Protein AF-A0A087VUN8-F1 (afdb_monomer_lite)

Secondary structure (DSSP, 8-state):
--------HHHHHHHHHIIIIIS-EEEBSSSTEE--TTTEEE-HHHHHHHHHHHTT---TT--SHHHHHHHHHTTTEEEEE--S-PPTT-EEEETTTEEEEEEETTEEEEE---TTSSSB--SS-SSS-SEEEEE-------EEEEE-S--GGGGTTT--S-------SS-----SHHHHHHHHHHHHHHS-TT--SEEEE--TTT--EEEEGGGTTSHHHHHHHTT-

Sequence (228 aa):
MEVILVASVSKFIERMRYWCVQANMGYSQSDRWHFDPAAGNCDCSSLVIHCLREAGFDTGSANTTRDLSANLTARGWARVSNDGNPYPGDILLNDANHVAVYIGGGLIAQASVSETGGIAGAPGDQTGGETNVNNYYNFPWNCYLRWTGDNDLQGEIDMPVKTDPINWDGMNTTVEYALQDIKHKLDALGNAQNISDKIWFGPGNGVLEETPLYALRDIRNSVNSKLK

InterPro domains:
  IPR038765 Papain-like cysteine peptidase superfamily [SSF54001] (40-148)
  IPR057370 Endolysin-like domain [PF25309] (14-105)
  IPR057370 Endolysin-like domain [PF25309] (108-148)

pLDDT: mean 73.65, std 23.99, range [26.98, 98.81]

Organism: NCBI:txid1341694

Structure (mmCIF, N/CA/C/O backbone):
data_AF-A0A087VUN8-F1
#
_entry.id   AF-A0A087VUN8-F1
#
loop_
_atom_site.group_PDB
_atom_site.id
_atom_site.type_symbol
_atom_site.label_atom_id
_atom_site.label_alt_id
_atom_site.label_comp_id
_atom_site.label_asym_id
_atom_site.label_entity_id
_atom_site.label_seq_id
_atom_site.pdbx_PDB_ins_code
_atom_site.Cartn_x
_atom_site.Cartn_y
_atom_site.Cartn_z
_atom_site.occupancy
_atom_site.B_iso_or_equiv
_atom_site.auth_seq_id
_atom_site.auth_comp_id
_atom_site.auth_asym_id
_atom_site.auth_atom_id
_atom_site.pdbx_PDB_model_num
ATOM 1 N N . MET A 1 1 ? 7.336 -23.695 17.978 1.00 35.59 1 MET A N 1
ATOM 2 C CA . MET A 1 1 ? 6.306 -22.752 18.450 1.00 35.59 1 MET A CA 1
ATOM 3 C C . MET A 1 1 ? 5.996 -21.871 17.261 1.00 35.59 1 MET A C 1
ATOM 5 O O . MET A 1 1 ? 6.859 -21.108 16.853 1.00 35.59 1 MET A O 1
ATOM 9 N N . GLU A 1 2 ? 4.874 -22.123 16.601 1.00 31.69 2 GLU A N 1
ATOM 10 C CA . GLU A 1 2 ? 4.446 -21.349 15.437 1.00 31.69 2 GLU A CA 1
ATOM 11 C C . GLU A 1 2 ? 3.995 -19.983 15.961 1.00 31.69 2 GLU A C 1
ATOM 13 O O . GLU A 1 2 ? 3.109 -19.909 16.814 1.00 31.69 2 GLU A O 1
ATOM 18 N N . VAL A 1 3 ? 4.690 -18.914 15.570 1.00 40.62 3 VAL A N 1
ATOM 19 C CA . VAL A 1 3 ? 4.254 -17.555 15.894 1.00 40.62 3 VAL A CA 1
ATOM 20 C C . VAL A 1 3 ? 3.002 -17.324 15.061 1.00 40.62 3 VAL A C 1
ATOM 22 O O . VAL A 1 3 ? 3.095 -17.088 13.860 1.00 40.62 3 VAL A O 1
ATOM 25 N N . ILE A 1 4 ? 1.828 -17.459 15.676 1.00 46.66 4 ILE A N 1
ATOM 26 C CA . ILE A 1 4 ? 0.578 -17.031 15.054 1.00 46.66 4 ILE A CA 1
ATOM 27 C C . ILE A 1 4 ? 0.685 -15.509 14.944 1.00 46.66 4 ILE A C 1
ATOM 29 O O . ILE A 1 4 ? 0.571 -14.806 15.948 1.00 46.66 4 ILE A O 1
ATOM 33 N N . LEU A 1 5 ? 0.991 -15.007 13.746 1.00 53.44 5 LEU A N 1
ATOM 34 C CA . LEU A 1 5 ? 0.934 -13.578 13.462 1.00 53.44 5 LEU A CA 1
ATOM 35 C C . LEU A 1 5 ? -0.520 -13.140 13.640 1.00 53.44 5 LEU A C 1
ATOM 37 O O . LEU A 1 5 ? -1.399 -13.553 12.887 1.00 53.44 5 LEU A O 1
ATOM 41 N N . VAL A 1 6 ? -0.775 -12.347 14.676 1.00 72.12 6 VAL A N 1
ATOM 42 C CA . VAL A 1 6 ? -2.072 -11.702 14.876 1.00 72.12 6 VAL A CA 1
ATOM 43 C C . VAL A 1 6 ? -2.147 -10.525 13.911 1.00 72.12 6 VAL A C 1
ATOM 45 O O . VAL A 1 6 ? -1.212 -9.727 13.844 1.00 72.12 6 VAL A O 1
ATOM 48 N N . ALA A 1 7 ? -3.241 -10.439 13.153 1.00 84.56 7 ALA A N 1
ATOM 49 C CA . ALA A 1 7 ? -3.480 -9.329 12.242 1.00 84.56 7 ALA A CA 1
ATOM 50 C C . ALA A 1 7 ? -3.482 -7.991 13.005 1.00 84.56 7 ALA A C 1
ATOM 52 O O . ALA A 1 7 ? -4.157 -7.875 14.027 1.00 84.56 7 ALA A O 1
ATOM 53 N N . SER A 1 8 ? -2.732 -6.999 12.521 1.00 83.75 8 SER A N 1
ATOM 54 C CA . SER A 1 8 ? -2.498 -5.732 13.230 1.00 83.75 8 SER A CA 1
ATOM 55 C C . SER A 1 8 ? -2.512 -4.546 12.268 1.00 83.75 8 SER A C 1
ATOM 57 O O . SER A 1 8 ? -1.744 -4.496 11.300 1.00 83.75 8 SER A O 1
ATOM 59 N N . VAL A 1 9 ? -3.373 -3.562 12.533 1.00 82.94 9 VAL A N 1
ATOM 60 C CA . VAL A 1 9 ? -3.459 -2.349 11.711 1.00 82.94 9 VAL A CA 1
ATOM 61 C C . VAL A 1 9 ? -2.239 -1.461 11.962 1.00 82.94 9 VAL A C 1
ATOM 63 O O . VAL A 1 9 ? -1.677 -0.924 11.002 1.00 82.94 9 VAL A O 1
ATOM 66 N N . SER A 1 10 ? -1.761 -1.369 13.208 1.00 79.31 10 SER A N 1
ATOM 67 C CA . SER A 1 10 ? -0.512 -0.664 13.531 1.00 79.31 10 SER A CA 1
ATOM 68 C C . SER A 1 10 ? 0.678 -1.249 12.761 1.00 79.31 10 SER A C 1
ATOM 70 O O . SER A 1 10 ? 1.442 -0.505 12.136 1.00 79.31 10 SER A O 1
ATOM 72 N N . LYS A 1 11 ? 0.796 -2.585 12.707 1.00 79.50 11 LYS A N 1
ATOM 73 C CA . LYS A 1 11 ? 1.828 -3.274 11.920 1.00 79.50 11 LYS A CA 1
ATOM 74 C C . LYS A 1 11 ? 1.677 -2.979 10.434 1.00 79.50 11 LYS A C 1
ATOM 76 O O . LYS A 1 11 ? 2.667 -2.685 9.77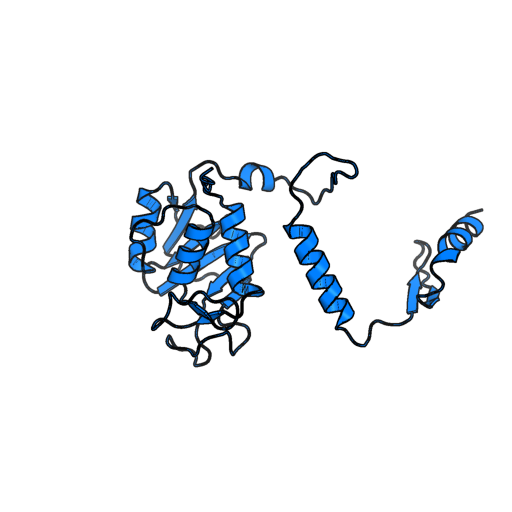4 1.00 79.50 11 LYS A O 1
ATOM 81 N N . PHE A 1 12 ? 0.459 -2.999 9.898 1.00 90.81 12 PHE A N 1
ATOM 82 C CA . PHE A 1 12 ? 0.215 -2.668 8.493 1.00 90.81 12 PHE A CA 1
ATOM 83 C C . PHE A 1 12 ? 0.704 -1.257 8.136 1.00 90.81 12 PHE A C 1
ATOM 85 O O . PHE A 1 12 ? 1.434 -1.091 7.156 1.00 90.81 12 PHE A O 1
ATOM 92 N N . ILE A 1 13 ? 0.389 -0.255 8.962 1.00 84.94 13 ILE A N 1
ATOM 93 C CA . ILE A 1 13 ? 0.863 1.125 8.778 1.00 84.94 13 ILE A CA 1
ATOM 94 C C . ILE A 1 13 ? 2.393 1.203 8.850 1.00 84.94 13 ILE A C 1
ATOM 96 O O . ILE A 1 13 ? 3.021 1.878 8.032 1.00 84.94 13 ILE A O 1
ATOM 100 N N . GLU A 1 14 ? 3.009 0.518 9.811 1.00 83.62 14 GLU A N 1
ATOM 101 C CA . GLU A 1 14 ? 4.466 0.453 9.937 1.00 83.62 14 GLU A CA 1
ATOM 102 C C . GLU A 1 14 ? 5.117 -0.159 8.690 1.00 83.62 14 GLU A C 1
ATOM 104 O O . GLU A 1 14 ? 6.086 0.401 8.176 1.00 83.62 14 GLU A O 1
ATOM 109 N N . ARG A 1 15 ? 4.576 -1.266 8.162 1.00 89.88 15 ARG A N 1
ATOM 110 C CA . ARG A 1 15 ? 5.099 -1.895 6.940 1.00 89.88 15 ARG A CA 1
ATOM 111 C C . ARG A 1 15 ? 4.963 -0.977 5.735 1.00 89.88 15 ARG A C 1
ATOM 113 O O . ARG A 1 15 ? 5.937 -0.805 5.005 1.00 89.88 15 ARG A O 1
ATOM 120 N N . MET A 1 16 ? 3.826 -0.295 5.591 1.00 94.06 16 MET A N 1
ATOM 121 C CA . MET A 1 16 ? 3.651 0.727 4.556 1.00 94.06 16 MET A CA 1
ATOM 122 C C . MET A 1 16 ? 4.722 1.824 4.652 1.00 94.06 16 MET A C 1
ATOM 124 O O . MET A 1 16 ? 5.307 2.200 3.639 1.00 94.06 16 MET A O 1
ATOM 128 N N . ARG A 1 17 ? 5.029 2.315 5.862 1.00 85.31 17 ARG A N 1
ATOM 129 C CA . ARG A 1 17 ? 6.089 3.319 6.075 1.00 85.31 17 ARG A CA 1
ATOM 130 C C . ARG A 1 17 ? 7.478 2.776 5.750 1.00 85.31 17 ARG A C 1
ATOM 132 O O . ARG A 1 17 ? 8.248 3.472 5.100 1.00 85.31 17 ARG A O 1
ATOM 139 N N . TYR A 1 18 ? 7.799 1.560 6.189 1.00 83.50 18 TYR A N 1
ATOM 140 C CA . TYR A 1 18 ? 9.090 0.929 5.916 1.00 83.50 18 TYR A CA 1
ATOM 141 C C . TYR A 1 18 ? 9.345 0.824 4.410 1.00 83.50 18 TYR A C 1
ATOM 143 O O . TYR A 1 18 ? 10.353 1.335 3.924 1.00 83.50 18 TYR A O 1
ATOM 151 N N . TRP A 1 19 ? 8.404 0.235 3.669 1.00 85.06 19 TRP A N 1
ATOM 152 C CA . TRP A 1 19 ? 8.572 0.006 2.237 1.00 85.06 19 TRP A CA 1
ATOM 153 C C . TRP A 1 19 ? 8.551 1.288 1.398 1.00 85.06 19 TRP A C 1
ATOM 155 O O . TRP A 1 19 ? 9.130 1.282 0.323 1.00 85.06 19 TRP A O 1
ATOM 165 N N . CYS A 1 20 ? 7.929 2.370 1.883 1.00 82.75 20 CYS A N 1
ATOM 166 C CA . CYS A 1 20 ? 7.874 3.651 1.166 1.00 82.75 20 CYS A CA 1
ATOM 167 C C . CYS A 1 20 ? 8.973 4.657 1.534 1.00 82.75 20 CYS A C 1
ATOM 169 O O . CYS A 1 20 ? 9.103 5.665 0.851 1.00 82.75 20 CYS A O 1
ATOM 171 N N . VAL A 1 21 ? 9.663 4.488 2.667 1.00 76.62 21 VAL A N 1
ATOM 172 C CA . VAL A 1 21 ? 10.602 5.508 3.187 1.00 76.62 21 VAL A CA 1
ATOM 173 C C . VAL A 1 21 ? 11.993 4.944 3.451 1.00 76.62 21 VAL A C 1
ATOM 175 O O . VAL A 1 21 ? 12.970 5.681 3.364 1.00 76.62 21 VAL A O 1
ATOM 178 N N . GLN A 1 22 ? 12.095 3.669 3.829 1.00 73.25 22 GLN A N 1
ATOM 179 C CA . GLN A 1 22 ? 13.372 3.049 4.196 1.00 73.25 22 GLN A CA 1
ATOM 180 C C . GLN A 1 22 ? 13.878 2.088 3.124 1.00 73.25 22 GLN A C 1
ATOM 182 O O . GLN A 1 22 ? 15.078 2.038 2.868 1.00 73.25 22 GLN A O 1
ATOM 187 N N . ALA A 1 23 ? 12.983 1.297 2.534 1.00 67.88 23 ALA A N 1
ATOM 188 C CA . ALA A 1 23 ? 13.347 0.371 1.477 1.00 67.88 23 ALA A CA 1
ATOM 189 C C . ALA A 1 23 ? 13.570 1.117 0.158 1.00 67.88 23 ALA A C 1
ATOM 191 O O . ALA A 1 23 ? 12.841 2.049 -0.174 1.00 67.88 23 ALA A O 1
ATOM 192 N N . ASN A 1 24 ? 14.551 0.662 -0.615 1.00 75.44 24 ASN A N 1
ATOM 193 C CA . ASN A 1 24 ? 14.789 1.157 -1.963 1.00 75.44 24 ASN A CA 1
ATOM 194 C C . ASN A 1 24 ? 13.848 0.438 -2.945 1.00 75.44 24 ASN A C 1
ATOM 196 O O . ASN A 1 24 ? 14.286 -0.455 -3.669 1.00 75.44 24 ASN A O 1
ATOM 200 N N . MET A 1 25 ? 12.549 0.746 -2.890 1.00 85.75 25 MET A N 1
ATOM 201 C CA . MET A 1 25 ? 11.520 0.099 -3.712 1.00 85.75 25 MET A CA 1
ATOM 202 C C . MET A 1 25 ? 11.167 0.936 -4.929 1.00 85.75 25 MET A C 1
ATOM 204 O O . MET A 1 25 ? 10.664 2.052 -4.788 1.00 85.75 25 MET A O 1
ATOM 208 N N . GLY A 1 26 ? 11.338 0.337 -6.102 1.00 92.31 26 GLY A N 1
ATOM 209 C CA . GLY A 1 26 ? 10.884 0.919 -7.348 1.00 92.31 26 GLY A CA 1
ATOM 210 C C . GLY A 1 26 ? 9.414 0.643 -7.666 1.00 92.31 26 GLY A C 1
ATOM 211 O O . GLY A 1 26 ? 8.750 -0.193 -7.027 1.00 92.31 26 GLY A O 1
ATOM 212 N N . TYR A 1 27 ? 8.902 1.342 -8.679 1.00 97.12 27 TYR A N 1
ATOM 213 C CA . TYR A 1 27 ? 7.577 1.124 -9.253 1.00 97.12 27 TYR A CA 1
ATOM 214 C C . TYR A 1 27 ? 7.661 0.354 -10.574 1.00 97.12 27 TYR A C 1
ATOM 216 O O . TYR A 1 27 ? 8.174 0.839 -11.582 1.00 97.12 27 TYR A O 1
ATOM 224 N N . SER A 1 28 ? 7.025 -0.813 -10.628 1.00 97.38 28 SER A N 1
ATOM 225 C CA . SER A 1 28 ? 6.887 -1.586 -11.858 1.00 97.38 28 SER A CA 1
ATOM 226 C C . SER A 1 28 ? 5.754 -2.607 -11.771 1.00 97.38 28 SER A C 1
ATOM 228 O O . SER A 1 28 ? 5.615 -3.333 -10.788 1.00 97.38 28 SER A O 1
ATOM 230 N N . GLN A 1 29 ? 4.960 -2.715 -12.839 1.00 96.25 29 GLN A N 1
ATOM 231 C CA . GLN A 1 29 ? 3.923 -3.738 -12.988 1.00 96.25 29 GLN A CA 1
ATOM 232 C C . GLN A 1 29 ? 4.460 -5.067 -13.545 1.00 96.25 29 GLN A C 1
ATOM 234 O O . GLN A 1 29 ? 3.793 -6.091 -13.389 1.00 96.25 29 GLN A O 1
ATOM 239 N N . SER A 1 30 ? 5.637 -5.100 -14.185 1.00 95.00 30 SER A N 1
ATOM 240 C CA . SER A 1 30 ? 6.157 -6.332 -14.808 1.00 95.00 30 SER A CA 1
ATOM 241 C C . SER A 1 30 ? 6.688 -7.346 -13.795 1.00 95.00 30 SER A C 1
ATOM 243 O O . SER A 1 30 ? 6.511 -8.549 -13.970 1.00 95.00 30 SER A O 1
ATOM 245 N N . ASP A 1 31 ? 7.306 -6.863 -12.724 1.00 94.94 31 ASP A N 1
ATOM 246 C CA . ASP A 1 31 ? 7.976 -7.633 -11.670 1.00 94.94 31 ASP A CA 1
ATOM 247 C C . ASP A 1 31 ? 7.510 -7.199 -10.271 1.00 94.94 31 ASP A C 1
ATOM 249 O O . ASP A 1 31 ? 8.190 -7.410 -9.274 1.00 94.94 31 ASP A O 1
ATOM 253 N N . ARG A 1 32 ? 6.285 -6.669 -10.200 1.00 96.94 32 ARG A N 1
ATOM 254 C CA . ARG A 1 32 ? 5.567 -6.105 -9.040 1.00 96.94 32 ARG A CA 1
ATOM 255 C C . ARG A 1 32 ? 5.571 -6.893 -7.721 1.00 96.94 32 ARG A C 1
ATOM 257 O O . ARG A 1 32 ? 5.058 -6.398 -6.723 1.00 96.94 32 ARG A O 1
ATOM 264 N N . TRP A 1 33 ? 6.046 -8.133 -7.706 1.00 97.94 33 TRP A N 1
ATOM 265 C CA . TRP A 1 33 ? 6.141 -8.975 -6.508 1.00 97.94 33 TRP A CA 1
ATOM 266 C C . TRP A 1 33 ? 7.583 -9.126 -6.001 1.00 97.94 33 TRP A C 1
ATOM 268 O O . TRP A 1 33 ? 7.831 -9.917 -5.091 1.00 97.94 33 TRP A O 1
ATOM 278 N N . HIS A 1 34 ? 8.533 -8.389 -6.576 1.00 96.31 34 HIS A N 1
ATOM 279 C CA . HIS A 1 34 ? 9.941 -8.428 -6.208 1.00 96.31 34 HIS A CA 1
ATOM 280 C C . HIS A 1 34 ? 10.220 -7.529 -4.992 1.00 96.31 34 HIS A C 1
ATOM 282 O O . HIS A 1 34 ? 10.778 -6.446 -5.112 1.00 96.31 34 HIS A O 1
ATOM 288 N N . PHE A 1 35 ? 9.811 -7.969 -3.801 1.00 94.50 35 PHE A N 1
ATOM 289 C CA . PHE A 1 35 ? 10.072 -7.250 -2.548 1.00 94.50 35 PHE A CA 1
ATOM 290 C C . PHE A 1 35 ? 11.482 -7.550 -2.025 1.00 94.50 35 PHE A C 1
ATOM 292 O O . PHE A 1 35 ? 11.686 -8.509 -1.281 1.00 94.50 35 PHE A O 1
ATOM 299 N N . ASP A 1 36 ? 12.444 -6.716 -2.424 1.00 88.19 36 ASP A N 1
ATOM 300 C CA . ASP A 1 36 ? 13.832 -6.710 -1.952 1.00 88.19 36 ASP A CA 1
ATOM 301 C C . ASP A 1 36 ? 14.178 -5.295 -1.443 1.00 88.19 36 ASP A C 1
ATOM 303 O O . ASP A 1 36 ? 14.103 -4.337 -2.213 1.00 88.19 36 ASP A O 1
ATOM 307 N N . PRO A 1 37 ? 14.556 -5.112 -0.166 1.00 79.12 37 PRO A N 1
ATOM 308 C CA . PRO A 1 37 ? 14.819 -3.785 0.389 1.00 79.12 37 PRO A CA 1
ATOM 309 C C . PRO A 1 37 ? 16.054 -3.073 -0.196 1.00 79.12 37 PRO A C 1
ATOM 311 O O . PRO A 1 37 ? 16.265 -1.901 0.123 1.00 79.12 37 PRO A O 1
ATOM 314 N N . ALA A 1 38 ? 16.855 -3.732 -1.043 1.00 77.19 38 ALA A N 1
ATOM 315 C CA . ALA A 1 38 ? 18.006 -3.138 -1.722 1.00 77.19 38 ALA A CA 1
ATOM 316 C C . ALA A 1 38 ? 17.728 -2.702 -3.175 1.00 77.19 38 ALA A C 1
ATOM 318 O O . ALA A 1 38 ? 18.382 -1.769 -3.652 1.00 77.19 38 ALA A O 1
ATOM 319 N N . ALA A 1 39 ? 16.801 -3.359 -3.879 1.00 82.56 39 ALA A N 1
ATOM 320 C CA . ALA A 1 39 ? 16.509 -3.092 -5.295 1.00 82.56 39 ALA A CA 1
ATOM 321 C C . ALA A 1 39 ? 15.175 -3.715 -5.758 1.00 82.56 39 ALA A C 1
ATOM 323 O O . ALA A 1 39 ? 15.097 -4.308 -6.830 1.00 82.56 39 ALA A O 1
ATOM 324 N N . GLY A 1 40 ? 14.136 -3.650 -4.932 1.00 92.88 40 GLY A N 1
ATOM 325 C CA . GLY A 1 40 ? 12.850 -4.271 -5.220 1.00 92.88 40 GLY A CA 1
ATOM 326 C C . GLY A 1 40 ? 11.986 -3.473 -6.193 1.00 92.88 40 GLY A C 1
ATOM 327 O O . GLY A 1 40 ? 12.270 -2.317 -6.492 1.00 92.88 40 GLY A O 1
ATOM 328 N N . ASN A 1 41 ? 10.895 -4.092 -6.638 1.00 96.81 41 ASN A N 1
ATOM 329 C CA . ASN A 1 41 ? 9.848 -3.473 -7.439 1.00 96.81 41 ASN A CA 1
ATOM 330 C C . ASN A 1 41 ? 8.464 -3.880 -6.942 1.00 96.81 41 ASN A C 1
ATOM 332 O O . ASN A 1 41 ? 8.194 -5.045 -6.629 1.00 96.81 41 ASN A O 1
ATOM 336 N N . CYS A 1 42 ? 7.562 -2.906 -6.918 1.00 97.56 42 CYS A N 1
ATOM 337 C CA . CYS A 1 42 ? 6.158 -3.107 -6.601 1.00 97.56 42 CYS A CA 1
ATOM 338 C C . CYS A 1 42 ? 5.267 -2.227 -7.480 1.00 97.56 42 CYS A C 1
ATOM 340 O O . CYS A 1 42 ? 5.736 -1.329 -8.165 1.00 97.56 42 CYS A O 1
ATOM 342 N N . ASP A 1 43 ? 3.962 -2.465 -7.462 1.00 98.00 43 ASP A N 1
ATOM 343 C CA . ASP A 1 43 ? 2.990 -1.462 -7.879 1.00 98.00 43 ASP A CA 1
ATOM 344 C C . ASP A 1 43 ? 2.081 -1.101 -6.705 1.00 98.00 43 ASP A C 1
ATOM 346 O O . ASP A 1 43 ? 2.209 -1.642 -5.603 1.00 98.00 43 ASP A O 1
ATOM 350 N N . CYS A 1 44 ? 1.138 -0.186 -6.939 1.00 97.69 44 CYS A N 1
ATOM 351 C CA . CYS A 1 44 ? 0.263 0.324 -5.889 1.00 97.69 44 CYS A CA 1
ATOM 352 C C . CYS A 1 44 ? -0.447 -0.792 -5.108 1.00 97.69 44 CYS A C 1
ATOM 354 O O . CYS A 1 44 ? -0.472 -0.771 -3.878 1.00 97.69 44 CYS A O 1
ATOM 356 N N . SER A 1 45 ? -0.981 -1.803 -5.796 1.00 98.31 45 SER A N 1
ATOM 357 C CA . SER A 1 45 ? -1.731 -2.876 -5.139 1.00 98.31 45 SER A CA 1
ATOM 358 C C . SER A 1 45 ? -0.847 -3.984 -4.588 1.00 98.31 45 SER A C 1
ATOM 360 O O . SER A 1 45 ? -1.164 -4.508 -3.521 1.00 98.31 45 SER A O 1
ATOM 362 N N . SER A 1 46 ? 0.270 -4.322 -5.239 1.00 98.62 46 SER A N 1
ATOM 363 C CA . SER A 1 46 ? 1.181 -5.329 -4.694 1.00 98.62 46 SER A CA 1
ATOM 364 C C . SER A 1 46 ? 1.870 -4.834 -3.423 1.00 98.62 46 SER A C 1
ATOM 366 O O . SER A 1 46 ? 2.007 -5.628 -2.494 1.00 98.62 46 SER A O 1
ATOM 368 N N . LEU A 1 47 ? 2.194 -3.535 -3.322 1.00 98.69 47 LEU A N 1
ATOM 369 C CA . LEU A 1 47 ? 2.676 -2.897 -2.089 1.00 98.69 47 LEU A CA 1
ATOM 370 C C . LEU A 1 47 ? 1.689 -3.094 -0.936 1.00 98.69 47 LEU A C 1
ATOM 372 O O . LEU A 1 47 ? 2.058 -3.614 0.117 1.00 98.69 47 LEU A O 1
ATOM 376 N N . VAL A 1 48 ? 0.423 -2.724 -1.147 1.00 98.75 48 VAL A N 1
ATOM 377 C CA . VAL A 1 48 ? -0.623 -2.835 -0.120 1.00 98.75 48 VAL A CA 1
ATOM 378 C C . VAL A 1 48 ? -0.847 -4.289 0.286 1.00 98.75 48 VAL A C 1
ATOM 380 O O . VAL A 1 48 ? -0.877 -4.601 1.474 1.00 98.75 48 VAL A O 1
ATOM 383 N N . ILE A 1 49 ? -0.957 -5.197 -0.687 1.00 98.81 49 ILE A N 1
ATOM 384 C CA . ILE A 1 49 ? -1.164 -6.627 -0.432 1.00 98.81 49 ILE A CA 1
ATOM 385 C C . ILE A 1 49 ? 0.021 -7.224 0.336 1.00 98.81 49 ILE A C 1
ATOM 387 O O . ILE A 1 49 ? -0.184 -8.007 1.263 1.00 98.81 49 ILE A O 1
ATOM 391 N N . HIS A 1 50 ? 1.253 -6.866 -0.028 1.00 98.44 50 HIS A N 1
ATOM 392 C CA . HIS A 1 50 ? 2.447 -7.326 0.671 1.00 98.44 50 HIS A CA 1
ATOM 393 C C . HIS A 1 50 ? 2.463 -6.845 2.126 1.00 98.44 50 HIS A C 1
ATOM 395 O O . HIS A 1 50 ? 2.600 -7.663 3.034 1.00 98.44 50 HIS A O 1
ATOM 401 N N . CYS A 1 51 ? 2.221 -5.552 2.359 1.00 97.19 51 CYS A N 1
ATOM 402 C CA . CYS A 1 51 ? 2.192 -4.982 3.707 1.00 97.19 51 CYS A CA 1
ATOM 403 C C . CYS A 1 51 ? 1.079 -5.590 4.574 1.00 97.19 51 CYS A C 1
ATOM 405 O O . CYS A 1 51 ? 1.294 -5.840 5.756 1.00 97.19 51 CYS A O 1
ATOM 407 N N . LEU A 1 52 ? -0.095 -5.874 3.997 1.00 98.12 52 LEU A N 1
ATOM 408 C CA . LEU A 1 52 ? -1.178 -6.581 4.689 1.00 98.12 52 LEU A CA 1
ATOM 409 C C . LEU A 1 52 ? -0.749 -7.988 5.126 1.00 98.12 52 LEU A C 1
ATOM 411 O O . LEU A 1 52 ? -0.994 -8.375 6.266 1.00 98.12 52 LEU A O 1
ATOM 415 N N . ARG A 1 53 ? -0.079 -8.738 4.241 1.00 96.88 53 ARG A N 1
ATOM 416 C CA . ARG A 1 53 ? 0.415 -10.093 4.538 1.00 96.88 53 ARG A CA 1
ATOM 417 C C . ARG A 1 53 ? 1.482 -10.083 5.631 1.00 96.88 53 ARG A C 1
ATOM 419 O O . ARG A 1 53 ? 1.402 -10.885 6.556 1.00 96.88 53 ARG A O 1
ATOM 426 N N . GLU A 1 54 ? 2.443 -9.162 5.567 1.00 87.25 54 GLU A N 1
ATOM 427 C CA . GLU A 1 54 ? 3.444 -8.982 6.631 1.00 87.25 54 GLU A CA 1
ATOM 428 C C . GLU A 1 54 ? 2.814 -8.569 7.970 1.00 87.25 54 GLU A C 1
ATOM 430 O O . GLU A 1 54 ? 3.350 -8.885 9.032 1.00 87.25 54 GLU A O 1
ATOM 435 N N . ALA A 1 55 ? 1.669 -7.887 7.926 1.00 84.19 55 ALA A N 1
ATOM 436 C CA . ALA A 1 55 ? 0.887 -7.502 9.094 1.00 84.19 55 ALA A CA 1
ATOM 437 C C . ALA A 1 55 ? -0.100 -8.576 9.575 1.00 84.19 55 ALA A C 1
ATOM 439 O O . ALA A 1 55 ? -0.903 -8.299 10.461 1.00 84.19 55 ALA A O 1
ATOM 440 N N . GLY A 1 56 ? -0.049 -9.789 9.014 1.00 86.56 56 GLY A N 1
ATOM 441 C CA . GLY A 1 56 ? -0.857 -10.929 9.450 1.00 86.56 56 GLY A CA 1
ATOM 442 C C . GLY A 1 56 ? -2.287 -10.962 8.903 1.00 86.56 56 GLY A C 1
ATOM 443 O O . GLY A 1 56 ? -3.059 -11.833 9.296 1.00 86.56 56 GLY A O 1
ATOM 444 N N . PHE A 1 57 ? -2.665 -10.056 7.994 1.00 95.19 57 PHE A N 1
ATOM 445 C CA . PHE A 1 57 ? -3.985 -10.098 7.367 1.00 95.19 57 PHE A CA 1
ATOM 446 C C . PHE A 1 57 ? -4.055 -11.174 6.282 1.00 95.19 57 PHE A C 1
ATOM 448 O O . PHE A 1 57 ? -3.222 -11.234 5.371 1.00 95.19 57 PHE A O 1
ATOM 455 N N . ASP A 1 58 ? -5.121 -11.973 6.320 1.00 95.94 58 ASP A N 1
ATOM 456 C CA . ASP A 1 58 ? -5.497 -12.796 5.177 1.00 95.94 58 ASP A CA 1
ATOM 457 C C . ASP A 1 58 ? -5.968 -11.885 4.031 1.00 95.94 58 ASP A C 1
ATOM 459 O O . ASP A 1 58 ? -6.885 -11.074 4.172 1.00 95.94 58 ASP A O 1
ATOM 463 N N . THR A 1 59 ? -5.321 -12.024 2.877 1.00 97.62 59 THR A N 1
ATOM 464 C CA . THR A 1 59 ? -5.634 -11.280 1.645 1.00 97.62 59 THR A CA 1
ATOM 465 C C . THR A 1 59 ? -6.276 -12.170 0.584 1.00 97.62 59 THR A C 1
ATOM 467 O O . THR A 1 59 ? -6.615 -11.699 -0.501 1.00 97.62 59 THR A O 1
ATOM 470 N N . GLY A 1 60 ? -6.459 -13.462 0.868 1.00 97.31 60 GLY A N 1
ATOM 471 C CA . GLY A 1 60 ? -6.983 -14.428 -0.083 1.00 97.31 60 GLY A CA 1
ATOM 472 C C . GLY A 1 60 ? -6.164 -14.490 -1.362 1.00 97.31 60 GLY A C 1
ATOM 473 O O . GLY A 1 60 ? -4.935 -14.535 -1.346 1.00 97.31 60 GLY A O 1
ATOM 474 N N . SER A 1 61 ? -6.873 -14.456 -2.487 1.00 97.62 61 SER A N 1
ATOM 475 C CA . SER A 1 61 ? -6.280 -14.415 -3.820 1.00 97.62 61 SER A CA 1
ATOM 476 C C . SER A 1 61 ? -6.157 -12.989 -4.358 1.00 97.62 61 SER A C 1
ATOM 478 O O . SER A 1 61 ? -6.123 -12.817 -5.577 1.00 97.62 61 SER A O 1
ATOM 480 N N . ALA A 1 62 ? -6.146 -11.968 -3.489 1.00 97.88 62 ALA A N 1
ATOM 481 C CA . ALA A 1 62 ? -5.942 -10.592 -3.924 1.00 97.88 62 ALA A CA 1
ATOM 482 C C . ALA A 1 62 ? -4.639 -10.489 -4.722 1.00 97.88 62 ALA A C 1
ATOM 484 O O . ALA A 1 62 ? -3.580 -10.964 -4.291 1.00 97.88 62 ALA A O 1
ATOM 485 N N . ASN A 1 63 ? -4.738 -9.864 -5.888 1.00 97.19 63 ASN A N 1
ATOM 486 C CA . ASN A 1 63 ? -3.636 -9.714 -6.823 1.00 97.19 63 ASN A CA 1
ATOM 487 C C . ASN A 1 63 ? -3.585 -8.299 -7.398 1.00 97.19 63 ASN A C 1
ATOM 489 O O . ASN A 1 63 ? -2.498 -7.794 -7.651 1.00 97.19 63 ASN A O 1
ATOM 493 N N . THR A 1 64 ? -4.721 -7.639 -7.612 1.00 96.56 64 THR A N 1
ATOM 494 C CA . THR A 1 64 ? -4.782 -6.338 -8.293 1.00 96.56 64 THR A CA 1
ATOM 495 C C . THR A 1 64 ? -5.698 -5.366 -7.567 1.00 96.56 64 THR A C 1
ATOM 497 O O . THR A 1 64 ? -6.580 -5.765 -6.813 1.00 96.56 64 THR A O 1
ATOM 500 N N . THR A 1 65 ? -5.579 -4.075 -7.879 1.00 96.56 65 THR A N 1
ATOM 501 C CA . THR A 1 65 ? -6.519 -3.039 -7.418 1.00 96.56 65 THR A CA 1
ATOM 502 C C . THR A 1 65 ? -7.990 -3.428 -7.641 1.00 96.56 65 THR A C 1
ATOM 504 O O . THR A 1 65 ? -8.831 -3.172 -6.784 1.00 96.56 65 THR A O 1
ATOM 507 N N . ARG A 1 66 ? -8.294 -4.117 -8.752 1.00 96.94 66 ARG A N 1
ATOM 508 C CA . ARG A 1 66 ? -9.661 -4.494 -9.160 1.00 96.94 66 ARG A CA 1
ATOM 509 C C . ARG A 1 66 ? -10.291 -5.582 -8.294 1.00 96.94 66 ARG A C 1
ATOM 511 O O . ARG A 1 66 ? -11.510 -5.620 -8.161 1.00 96.94 66 ARG A O 1
ATOM 518 N N . ASP A 1 67 ? -9.484 -6.483 -7.740 1.00 97.62 67 ASP A N 1
ATOM 519 C CA . ASP A 1 67 ? -9.962 -7.606 -6.922 1.00 97.62 67 ASP A CA 1
ATOM 520 C C . ASP A 1 67 ? -9.770 -7.379 -5.414 1.00 97.62 67 ASP A C 1
ATOM 522 O O . ASP A 1 67 ? -10.295 -8.151 -4.604 1.00 97.62 67 ASP A O 1
ATOM 526 N N . LEU A 1 68 ? -9.073 -6.303 -5.030 1.00 97.62 68 LEU A N 1
ATOM 527 C CA . LEU A 1 68 ? -8.705 -6.019 -3.648 1.00 97.62 68 LEU A CA 1
ATOM 528 C C . LEU A 1 68 ? -9.935 -5.866 -2.745 1.00 97.62 68 LEU A C 1
ATOM 530 O O . LEU A 1 68 ? -10.017 -6.510 -1.701 1.00 97.62 68 LEU A O 1
ATOM 534 N N . SER A 1 69 ? -10.931 -5.078 -3.168 1.00 98.06 69 SER A N 1
ATOM 535 C CA . SER A 1 69 ? -12.149 -4.865 -2.375 1.00 98.06 69 SER A CA 1
ATOM 536 C C . SER A 1 69 ? -12.897 -6.172 -2.107 1.00 98.06 69 SER A C 1
ATOM 538 O O . SER A 1 69 ? -13.227 -6.465 -0.959 1.00 98.06 69 SER A O 1
ATOM 540 N N . ALA A 1 70 ? -13.120 -6.993 -3.136 1.00 98.25 70 ALA A N 1
ATOM 541 C CA . ALA A 1 70 ? -13.836 -8.259 -2.991 1.00 98.25 70 ALA A CA 1
ATOM 542 C C . ALA A 1 70 ? -13.097 -9.237 -2.060 1.00 98.25 70 ALA A C 1
ATOM 544 O O . ALA A 1 70 ? -13.717 -9.875 -1.212 1.00 98.25 70 ALA A O 1
ATOM 545 N N . ASN A 1 71 ? -11.768 -9.325 -2.176 1.00 98.62 71 ASN A N 1
ATOM 546 C CA . ASN A 1 71 ? -10.971 -10.221 -1.341 1.00 98.62 71 ASN A CA 1
ATOM 547 C C . ASN A 1 71 ? -10.933 -9.791 0.128 1.00 98.62 71 ASN A C 1
ATOM 549 O O . ASN A 1 71 ? -11.080 -10.642 1.007 1.00 98.62 71 ASN A O 1
ATOM 553 N N . LEU A 1 72 ? -10.741 -8.496 0.394 1.00 98.50 72 LEU A N 1
ATOM 554 C CA . LEU A 1 72 ? -10.622 -7.986 1.759 1.00 98.50 72 LEU A CA 1
ATOM 555 C C . LEU A 1 72 ? -11.977 -7.921 2.465 1.00 98.50 72 LEU A C 1
ATOM 557 O O . LEU A 1 72 ? -12.074 -8.257 3.645 1.00 98.50 72 LEU A O 1
ATOM 561 N N . THR A 1 73 ? -13.049 -7.562 1.754 1.00 98.38 73 THR A N 1
ATOM 562 C CA . THR A 1 73 ? -14.385 -7.489 2.371 1.00 98.38 73 THR A CA 1
ATOM 563 C C . THR A 1 73 ? -14.920 -8.845 2.809 1.00 98.38 73 THR A C 1
ATOM 565 O O . THR A 1 73 ? -15.570 -8.947 3.847 1.00 98.38 73 THR A O 1
ATOM 568 N N . ALA A 1 74 ? -14.550 -9.917 2.107 1.00 97.88 74 ALA A N 1
ATOM 569 C CA . ALA A 1 74 ? -14.824 -11.285 2.539 1.00 97.88 74 ALA A CA 1
ATOM 570 C C . ALA A 1 74 ? -14.085 -11.692 3.835 1.00 97.88 74 ALA A C 1
ATOM 572 O O . ALA A 1 74 ? -14.326 -12.781 4.352 1.00 97.88 74 ALA A O 1
ATOM 573 N N . ARG A 1 75 ? -13.170 -10.853 4.342 1.00 96.75 75 ARG A N 1
ATOM 574 C CA . ARG A 1 75 ? -12.219 -11.168 5.422 1.00 96.75 75 ARG A CA 1
ATOM 575 C C . ARG A 1 75 ? -12.236 -10.165 6.571 1.00 96.75 75 ARG A C 1
ATOM 577 O O . ARG A 1 75 ? -11.258 -10.060 7.294 1.00 96.75 75 ARG A O 1
ATOM 584 N N . GLY A 1 76 ? -13.339 -9.439 6.752 1.00 95.38 76 GLY A N 1
ATOM 585 C CA . GLY A 1 76 ? -13.499 -8.520 7.888 1.00 95.38 76 GLY A CA 1
ATOM 586 C C . GLY A 1 76 ? -13.062 -7.082 7.611 1.00 95.38 76 GLY A C 1
ATOM 587 O O . GLY A 1 76 ? -12.897 -6.298 8.541 1.00 95.38 76 GLY A O 1
ATOM 588 N N . TRP A 1 77 ? -12.893 -6.705 6.344 1.00 98.00 77 TRP A N 1
ATOM 589 C CA . TRP A 1 77 ? -12.807 -5.298 5.961 1.00 98.00 77 TRP A CA 1
ATOM 590 C C . TRP A 1 77 ? -14.189 -4.783 5.543 1.00 98.00 77 TRP A C 1
ATOM 592 O O . TRP A 1 77 ? -14.912 -5.424 4.786 1.00 98.00 77 TRP A O 1
ATOM 602 N N . ALA A 1 78 ? -14.571 -3.598 5.995 1.00 97.81 78 ALA A N 1
ATOM 603 C CA . ALA A 1 78 ? -15.744 -2.892 5.509 1.00 97.81 78 ALA A CA 1
ATOM 604 C C . ALA A 1 78 ? -15.359 -2.010 4.328 1.00 97.81 78 ALA A C 1
ATOM 606 O O . ALA A 1 78 ? -14.385 -1.264 4.382 1.00 97.81 78 ALA A O 1
ATOM 607 N N . ARG A 1 79 ? -16.175 -2.037 3.277 1.00 98.19 79 ARG A N 1
ATOM 608 C CA . ARG A 1 79 ? -16.131 -1.029 2.222 1.00 98.19 79 ARG A CA 1
ATOM 609 C C . ARG A 1 79 ? -17.008 0.148 2.641 1.00 98.19 79 ARG A C 1
ATOM 611 O O . ARG A 1 79 ? -18.230 0.022 2.637 1.00 98.19 79 ARG A O 1
ATOM 618 N N . VAL A 1 80 ? -16.397 1.272 2.995 1.00 97.25 80 VAL A N 1
ATOM 619 C CA . VAL A 1 80 ? -17.103 2.497 3.400 1.00 97.25 80 VAL A CA 1
ATOM 620 C C . VAL A 1 80 ? -16.987 3.573 2.324 1.00 97.25 80 VAL A C 1
ATOM 622 O O . VAL A 1 80 ? -16.026 3.603 1.554 1.00 97.25 80 VAL A O 1
ATOM 625 N N . SER A 1 81 ? -17.990 4.444 2.233 1.00 95.38 81 SER A N 1
ATOM 626 C CA . SER A 1 81 ? -17.988 5.558 1.282 1.00 95.38 81 SER A CA 1
ATOM 627 C C . SER A 1 81 ? -16.808 6.500 1.535 1.00 95.38 81 SER A C 1
ATOM 629 O O . SER A 1 81 ? -16.444 6.736 2.682 1.00 95.38 81 SER A O 1
ATOM 631 N N . ASN A 1 82 ? -16.244 7.068 0.466 1.00 91.94 82 ASN A N 1
ATOM 632 C CA . ASN A 1 82 ? -15.290 8.171 0.572 1.00 91.94 82 ASN A CA 1
ATOM 633 C C . ASN A 1 82 ? -16.025 9.425 1.078 1.00 91.94 82 ASN A C 1
ATOM 635 O O . ASN A 1 82 ? -16.722 10.091 0.313 1.00 91.94 82 ASN A O 1
ATOM 639 N N . ASP A 1 83 ? -15.890 9.716 2.368 1.00 88.19 83 ASP A N 1
ATOM 640 C CA . ASP A 1 83 ? -16.466 10.886 3.039 1.00 88.19 83 ASP A CA 1
ATOM 641 C C . ASP A 1 83 ? -15.443 12.020 3.243 1.00 88.19 83 ASP A C 1
ATOM 643 O O . ASP A 1 83 ? -15.747 13.029 3.880 1.00 88.19 83 ASP A O 1
ATOM 647 N N . GLY A 1 84 ? -14.230 11.859 2.702 1.00 86.44 84 GLY A N 1
ATOM 648 C CA . GLY A 1 84 ? -13.115 12.788 2.864 1.00 86.44 84 GLY A CA 1
ATOM 649 C C . GLY A 1 84 ? -12.383 12.688 4.205 1.00 86.44 84 GLY A C 1
ATOM 650 O O . GLY A 1 84 ? -11.446 13.456 4.413 1.00 86.44 84 GLY A O 1
ATOM 651 N N . ASN A 1 85 ? -12.771 11.769 5.096 1.00 85.00 85 ASN A N 1
ATOM 652 C CA . ASN A 1 85 ? -12.233 11.638 6.452 1.00 85.00 85 ASN A CA 1
ATOM 653 C C . ASN A 1 85 ? -11.696 10.214 6.712 1.00 85.00 85 ASN A C 1
ATOM 655 O O . ASN A 1 85 ? -12.276 9.457 7.499 1.00 85.00 85 ASN A O 1
ATOM 659 N N . PRO A 1 86 ? -10.581 9.820 6.069 1.00 88.31 86 PRO A N 1
ATOM 660 C CA . PRO A 1 86 ? -9.993 8.503 6.277 1.00 88.31 86 PRO A CA 1
ATOM 661 C C . PRO A 1 86 ? -9.384 8.360 7.678 1.00 88.31 86 PRO A C 1
ATOM 663 O O . PRO A 1 86 ? -8.901 9.323 8.282 1.00 88.31 86 PRO A O 1
ATOM 666 N N . TYR A 1 87 ? -9.392 7.134 8.196 1.00 87.88 87 TYR A N 1
ATOM 667 C CA . TYR A 1 87 ? -8.808 6.759 9.485 1.00 87.88 87 TYR A CA 1
ATOM 668 C C . TYR A 1 87 ? -7.475 6.047 9.268 1.00 87.88 87 TYR A C 1
ATOM 670 O O . TYR A 1 87 ? -7.308 5.401 8.232 1.00 87.88 87 TYR A O 1
ATOM 678 N N . PRO A 1 88 ? -6.499 6.162 10.191 1.00 86.38 88 PRO A N 1
ATOM 679 C CA . PRO A 1 88 ? -5.238 5.436 10.059 1.00 86.38 88 PRO A CA 1
ATOM 680 C C . PRO A 1 88 ? -5.493 3.944 9.802 1.00 86.38 88 PRO A C 1
ATOM 682 O O . PRO A 1 88 ? -6.291 3.322 10.499 1.00 86.38 88 PRO A O 1
ATOM 685 N N . GLY A 1 89 ? -4.848 3.399 8.771 1.00 90.81 89 GLY A N 1
ATOM 686 C CA . GLY A 1 89 ? -5.031 2.021 8.315 1.00 90.81 89 GLY A CA 1
ATOM 687 C C . GLY A 1 89 ? -6.088 1.841 7.225 1.00 90.81 89 GLY A C 1
ATOM 688 O O . GLY A 1 89 ? -6.156 0.765 6.633 1.00 90.81 89 GLY A O 1
ATOM 689 N N . ASP A 1 90 ? -6.876 2.873 6.910 1.00 97.50 90 ASP A N 1
ATOM 690 C CA . ASP A 1 90 ? -7.802 2.821 5.783 1.00 97.50 90 ASP A CA 1
ATOM 691 C C . ASP A 1 90 ? -7.045 2.685 4.461 1.00 97.50 90 ASP A C 1
ATOM 693 O O . ASP A 1 90 ? -6.123 3.448 4.148 1.00 97.50 90 ASP A O 1
ATOM 697 N N . ILE A 1 91 ? -7.507 1.745 3.643 1.00 98.69 91 ILE A N 1
ATOM 698 C CA . ILE A 1 91 ? -7.042 1.563 2.273 1.00 98.69 91 ILE A CA 1
ATOM 699 C C . ILE A 1 91 ? -7.910 2.439 1.369 1.00 98.69 91 ILE A C 1
ATOM 701 O O . ILE A 1 91 ? -9.093 2.163 1.158 1.00 98.69 91 ILE A O 1
ATOM 705 N N . LEU A 1 92 ? -7.318 3.499 0.833 1.00 98.56 92 LEU A N 1
ATOM 706 C CA . LEU A 1 92 ? -7.933 4.435 -0.100 1.00 98.56 92 LEU A CA 1
ATOM 707 C C . LEU A 1 92 ? -7.958 3.789 -1.487 1.00 98.56 92 LEU A C 1
ATOM 709 O O . LEU A 1 92 ? -6.904 3.601 -2.094 1.00 98.56 92 LEU A O 1
ATOM 713 N N . LEU A 1 93 ? -9.139 3.423 -1.988 1.00 98.50 93 LEU A N 1
ATOM 714 C CA . LEU A 1 93 ? -9.256 2.614 -3.200 1.00 98.50 93 LEU A CA 1
ATOM 715 C C . LEU A 1 93 ? -10.004 3.347 -4.314 1.00 98.50 93 LEU A C 1
ATOM 717 O O . LEU A 1 93 ? -11.146 3.779 -4.147 1.00 98.50 93 LEU A O 1
ATOM 721 N N . ASN A 1 94 ? -9.378 3.422 -5.486 1.00 98.00 94 ASN A N 1
ATOM 722 C CA . ASN A 1 94 ? -10.063 3.578 -6.762 1.00 98.00 94 ASN A CA 1
ATOM 723 C C . ASN A 1 94 ? -10.065 2.212 -7.456 1.00 98.00 94 ASN A C 1
ATOM 725 O O . ASN A 1 94 ? -8.997 1.710 -7.791 1.00 98.00 94 ASN A O 1
ATOM 729 N N . ASP A 1 95 ? -11.240 1.629 -7.699 1.00 93.81 95 ASP A N 1
ATOM 730 C CA . ASP A 1 95 ? -11.382 0.228 -8.136 1.00 93.81 95 ASP A CA 1
ATOM 731 C C . ASP A 1 95 ? -10.657 -0.085 -9.460 1.00 93.81 95 ASP A C 1
ATOM 733 O O . ASP A 1 95 ? -10.418 -1.249 -9.779 1.00 93.81 95 ASP A O 1
ATOM 737 N N . ALA A 1 96 ? -10.318 0.935 -10.253 1.00 93.25 96 ALA A N 1
ATOM 738 C CA . ALA A 1 96 ? -9.710 0.766 -11.567 1.00 93.25 96 ALA A CA 1
ATOM 739 C C . ALA A 1 96 ? -8.217 1.113 -11.616 1.00 93.25 96 ALA A C 1
ATOM 741 O O . ALA A 1 96 ? -7.477 0.444 -12.341 1.00 93.25 96 ALA A O 1
ATOM 742 N N . ASN A 1 97 ? -7.788 2.158 -10.902 1.00 94.19 97 ASN A N 1
ATOM 743 C CA . ASN A 1 97 ? -6.550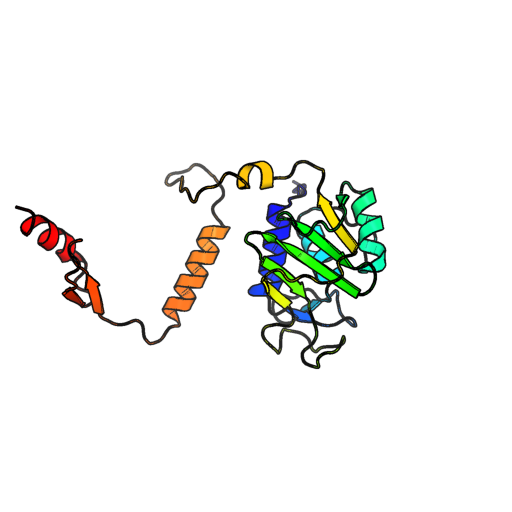 2.862 -11.241 1.00 94.19 97 ASN A CA 1
ATOM 744 C C . ASN A 1 97 ? -5.504 2.880 -10.132 1.00 94.19 97 ASN A C 1
ATOM 746 O O . ASN A 1 97 ? -4.319 2.812 -10.437 1.00 94.19 97 ASN A O 1
ATOM 750 N N . HIS A 1 98 ? -5.907 3.020 -8.866 1.00 97.06 98 HIS A N 1
ATOM 751 C CA . HIS A 1 98 ? -4.940 3.311 -7.810 1.00 97.06 98 HIS A CA 1
ATOM 752 C C . HIS A 1 98 ? -5.405 2.884 -6.425 1.00 97.06 98 HIS A C 1
ATOM 754 O O . HIS A 1 98 ? -6.600 2.886 -6.124 1.00 97.06 98 HIS A O 1
ATOM 760 N N . VAL A 1 99 ? -4.434 2.571 -5.574 1.00 98.44 99 VAL A N 1
ATOM 761 C CA . VAL A 1 99 ? -4.645 2.303 -4.158 1.00 98.44 99 VAL A CA 1
ATOM 762 C C . VAL A 1 99 ? -3.507 2.905 -3.338 1.00 98.44 99 VAL A C 1
ATOM 764 O O . VAL A 1 99 ? -2.342 2.838 -3.721 1.00 98.44 99 VAL A O 1
ATOM 767 N N . ALA A 1 100 ? -3.864 3.502 -2.208 1.00 98.38 100 ALA A N 1
ATOM 768 C CA . ALA A 1 100 ? -2.939 4.041 -1.220 1.00 98.38 100 ALA A CA 1
ATOM 769 C C . ALA A 1 100 ? -3.442 3.703 0.187 1.00 98.38 100 ALA A C 1
ATOM 771 O O . ALA A 1 100 ? -4.580 3.265 0.360 1.00 98.38 100 ALA A O 1
ATOM 772 N N . VAL A 1 101 ? -2.615 3.923 1.204 1.00 98.44 101 VAL A N 1
ATOM 773 C CA . VAL A 1 101 ? -3.006 3.702 2.603 1.00 98.44 101 VAL A CA 1
ATOM 774 C C . VAL A 1 101 ? -2.896 5.007 3.356 1.00 98.44 101 VAL A C 1
ATOM 776 O O . VAL A 1 101 ? -1.859 5.665 3.302 1.00 98.44 101 VAL A O 1
ATOM 779 N N . TYR A 1 102 ? -3.952 5.382 4.070 1.00 93.88 102 TYR A N 1
ATOM 780 C CA . TYR A 1 102 ? -3.887 6.506 4.989 1.00 93.88 102 TYR A CA 1
ATOM 781 C C . TYR A 1 102 ? -3.172 6.073 6.271 1.00 93.88 102 TYR A C 1
ATOM 783 O O . TYR A 1 102 ? -3.598 5.151 6.960 1.00 93.88 102 TYR A O 1
ATOM 791 N N . ILE A 1 103 ? -2.070 6.740 6.599 1.00 84.94 103 ILE A N 1
ATOM 792 C CA . ILE A 1 103 ? -1.161 6.343 7.691 1.00 84.94 103 ILE A CA 1
ATOM 793 C C . ILE A 1 103 ? -1.253 7.276 8.908 1.00 84.94 103 ILE A C 1
ATOM 795 O O . ILE A 1 103 ? -0.369 7.264 9.770 1.00 84.94 103 ILE A O 1
ATOM 799 N N . GLY A 1 104 ? -2.306 8.099 8.965 1.00 80.19 104 GLY A N 1
ATOM 800 C CA . GLY A 1 104 ? -2.547 9.084 10.019 1.00 80.19 104 GLY A CA 1
ATOM 801 C C . GLY A 1 104 ? -1.848 10.426 9.799 1.00 80.19 104 GLY A C 1
ATOM 802 O O . GLY A 1 104 ? -0.983 10.571 8.939 1.00 80.19 104 GLY A O 1
ATOM 803 N N . GLY A 1 105 ? -2.256 11.434 10.577 1.00 77.81 105 GLY A N 1
ATOM 804 C CA . GLY A 1 105 ? -1.642 12.768 10.554 1.00 77.81 105 GLY A CA 1
ATOM 805 C C . GLY A 1 105 ? -1.790 13.521 9.228 1.00 77.81 105 GLY A C 1
ATOM 806 O O . GLY A 1 105 ? -0.950 14.358 8.918 1.00 77.81 105 GLY A O 1
ATOM 807 N N . GLY A 1 106 ? -2.814 13.211 8.427 1.00 78.38 106 GLY A N 1
ATOM 808 C CA . GLY A 1 106 ? -2.983 13.806 7.102 1.00 78.38 106 GLY A CA 1
ATOM 809 C C . GLY A 1 106 ? -2.026 13.247 6.047 1.00 78.38 106 GLY A C 1
ATOM 810 O O . GLY A 1 106 ? -1.822 13.905 5.034 1.00 78.38 106 GLY A O 1
ATOM 811 N N . LEU A 1 107 ? -1.436 12.067 6.267 1.00 82.50 107 LEU A N 1
ATOM 812 C CA . LEU A 1 107 ? -0.458 11.451 5.369 1.00 82.50 107 LEU A CA 1
ATOM 813 C C . LEU A 1 107 ? -0.987 10.163 4.728 1.00 82.50 107 LEU A C 1
ATOM 815 O O . LEU A 1 107 ? -1.766 9.419 5.331 1.00 82.50 107 LEU A O 1
ATOM 819 N N . ILE A 1 108 ? -0.486 9.865 3.531 1.00 89.50 108 ILE A N 1
ATOM 820 C CA . ILE A 1 108 ? -0.670 8.589 2.835 1.00 89.50 108 ILE A CA 1
ATOM 821 C C . ILE A 1 108 ? 0.678 7.950 2.498 1.00 89.50 108 ILE A C 1
ATOM 823 O O . ILE A 1 108 ? 1.659 8.662 2.293 1.00 89.50 108 ILE A O 1
ATOM 827 N N . ALA A 1 109 ? 0.705 6.623 2.404 1.00 90.88 109 ALA A N 1
ATOM 828 C CA . ALA A 1 109 ? 1.812 5.833 1.868 1.00 90.88 109 ALA A CA 1
ATOM 829 C C . ALA A 1 109 ? 1.363 5.093 0.601 1.00 90.88 109 ALA A C 1
ATOM 831 O O . ALA A 1 109 ? 0.236 4.584 0.551 1.00 90.88 109 ALA A O 1
ATOM 832 N N . GLN A 1 110 ? 2.219 5.045 -0.421 1.00 97.62 110 GLN A N 1
ATOM 833 C CA . GLN A 1 110 ? 1.867 4.492 -1.732 1.00 97.62 110 GLN A CA 1
ATOM 834 C C . GLN A 1 110 ? 3.083 4.165 -2.607 1.00 97.62 110 GLN A C 1
ATOM 836 O O . GLN A 1 110 ? 4.151 4.742 -2.431 1.00 97.62 110 GLN A O 1
ATOM 841 N N . ALA A 1 111 ? 2.852 3.332 -3.624 1.00 96.88 111 ALA A N 1
ATOM 842 C CA . ALA A 1 111 ? 3.662 3.268 -4.838 1.00 96.88 111 ALA A CA 1
ATOM 843 C C . ALA A 1 111 ? 2.913 4.030 -5.941 1.00 96.88 111 ALA A C 1
ATOM 845 O O . ALA A 1 111 ? 1.760 3.697 -6.225 1.00 96.88 111 ALA A O 1
ATOM 846 N N . SER A 1 112 ? 3.506 5.074 -6.517 1.00 92.06 112 SER A N 1
ATOM 847 C CA . SER A 1 112 ? 2.798 6.034 -7.377 1.00 92.06 112 SER A CA 1
ATOM 848 C C . SER A 1 112 ? 3.014 5.789 -8.870 1.00 92.06 112 SER A C 1
ATOM 850 O O . SER A 1 112 ? 2.041 5.601 -9.600 1.00 92.06 112 SER A O 1
ATOM 852 N N . VAL A 1 113 ? 4.262 5.846 -9.331 1.00 92.44 113 VAL A N 1
ATOM 853 C CA . VAL A 1 113 ? 4.640 5.810 -10.749 1.00 92.44 113 VAL A CA 1
ATOM 854 C C . VAL A 1 113 ? 6.134 5.524 -10.877 1.00 92.44 113 VAL A C 1
ATOM 856 O O . VAL A 1 113 ? 6.882 5.828 -9.951 1.00 92.44 113 VAL A O 1
ATOM 859 N N . SER A 1 114 ? 6.563 4.969 -12.010 1.00 93.69 114 SER A N 1
ATOM 860 C CA . SER A 1 114 ? 7.983 4.747 -12.289 1.00 93.69 114 SER A CA 1
ATOM 861 C C . SER A 1 114 ? 8.722 6.032 -12.694 1.00 93.69 114 SER A C 1
ATOM 863 O O . SER A 1 114 ? 8.109 7.050 -13.027 1.00 93.69 114 SER A O 1
ATOM 865 N N . GLU A 1 115 ? 10.046 5.963 -12.738 1.00 91.44 115 GLU A N 1
ATOM 866 C CA . GLU A 1 115 ? 11.023 6.979 -13.120 1.00 91.44 115 GLU A CA 1
ATOM 867 C C . GLU A 1 115 ? 10.763 7.588 -14.496 1.00 91.44 115 GLU A C 1
ATOM 869 O O . GLU A 1 115 ? 11.109 8.741 -14.759 1.00 91.44 115 GLU A O 1
ATOM 874 N N . THR A 1 116 ? 10.115 6.828 -15.377 1.00 92.56 116 THR A N 1
ATOM 875 C CA . THR A 1 116 ? 9.704 7.273 -16.715 1.00 92.56 116 THR A CA 1
ATOM 876 C C . THR A 1 116 ? 8.322 7.934 -16.754 1.00 92.56 116 THR A C 1
ATOM 878 O O . THR A 1 116 ? 7.865 8.346 -17.822 1.00 92.56 116 THR A O 1
ATOM 881 N N . GLY A 1 117 ? 7.629 8.036 -15.617 1.00 91.31 117 GLY A N 1
ATOM 882 C CA . GLY A 1 117 ? 6.220 8.430 -15.553 1.00 91.31 117 GLY A CA 1
ATOM 883 C C . GLY A 1 117 ? 5.263 7.321 -16.011 1.00 91.31 117 GLY A C 1
ATOM 884 O O . GLY A 1 117 ? 4.095 7.593 -16.295 1.00 91.31 117 GLY A O 1
ATOM 885 N N . GLY A 1 118 ? 5.763 6.087 -16.128 1.00 92.69 118 GLY A N 1
ATOM 886 C CA . GLY A 1 118 ? 5.053 4.939 -16.674 1.00 92.69 118 GLY A CA 1
ATOM 887 C C . GLY A 1 118 ? 4.760 3.850 -15.646 1.00 92.69 118 GLY A C 1
ATOM 888 O O . GLY A 1 118 ? 4.825 4.050 -14.434 1.00 92.69 118 GLY A O 1
ATOM 889 N N . ILE A 1 119 ? 4.407 2.674 -16.170 1.00 93.88 119 ILE A N 1
ATOM 890 C CA . ILE A 1 119 ? 4.059 1.497 -15.363 1.00 93.88 119 ILE A CA 1
ATOM 891 C C . ILE A 1 119 ? 5.168 0.443 -15.285 1.00 93.88 119 ILE A C 1
ATOM 893 O O . ILE A 1 119 ? 4.973 -0.594 -14.659 1.00 93.88 119 ILE A O 1
ATOM 897 N N . ALA A 1 120 ? 6.284 0.662 -15.972 1.00 94.50 120 ALA A N 1
ATOM 898 C CA . ALA A 1 120 ? 7.387 -0.281 -16.076 1.00 94.50 120 ALA A CA 1
ATOM 899 C C . ALA A 1 120 ? 8.680 0.474 -15.775 1.00 94.50 120 ALA A C 1
ATOM 901 O O . ALA A 1 120 ? 9.168 1.204 -16.638 1.00 94.50 120 ALA A O 1
ATOM 902 N N . GLY A 1 121 ? 9.167 0.315 -14.548 1.00 93.19 121 GLY A N 1
ATOM 903 C CA . GLY A 1 121 ? 10.411 0.906 -14.074 1.00 93.19 121 GLY A CA 1
ATOM 904 C C . GLY A 1 121 ? 11.513 -0.120 -13.876 1.00 93.19 121 GLY A C 1
ATOM 905 O O . GLY A 1 121 ? 11.281 -1.336 -13.868 1.00 93.19 121 GLY A O 1
ATOM 906 N N . ALA A 1 122 ? 12.732 0.383 -13.732 1.00 91.12 122 ALA A N 1
ATOM 907 C CA . ALA A 1 122 ? 13.865 -0.420 -13.307 1.00 91.12 122 ALA A CA 1
ATOM 908 C C . ALA A 1 122 ? 13.768 -0.788 -11.806 1.00 91.12 122 ALA A C 1
ATOM 910 O O . ALA A 1 122 ? 13.055 -0.135 -11.054 1.00 91.12 122 ALA A O 1
ATOM 911 N N . PRO A 1 123 ? 14.471 -1.838 -11.343 1.00 91.38 123 PRO A N 1
ATOM 912 C CA . PRO A 1 123 ? 14.485 -2.199 -9.926 1.00 91.38 123 PRO A CA 1
ATOM 913 C C . PRO A 1 123 ? 15.148 -1.139 -9.035 1.00 91.38 123 PRO A C 1
ATOM 915 O O . PRO A 1 123 ? 16.178 -0.560 -9.405 1.00 91.38 123 PRO A O 1
ATOM 918 N N . GLY A 1 124 ? 14.591 -0.942 -7.838 1.00 84.25 124 GLY A N 1
ATOM 919 C CA . GLY A 1 124 ? 14.994 0.109 -6.901 1.00 84.25 124 GLY A CA 1
ATOM 920 C C . GLY A 1 124 ? 14.335 1.456 -7.191 1.00 84.25 124 GLY A C 1
ATOM 921 O O . GLY A 1 124 ? 13.820 1.659 -8.275 1.00 84.25 124 GLY A O 1
ATOM 922 N N . ASP A 1 125 ? 14.356 2.388 -6.241 1.00 83.19 125 ASP A N 1
ATOM 923 C CA . ASP A 1 125 ? 13.799 3.726 -6.451 1.00 83.19 125 ASP A CA 1
ATOM 924 C C . ASP A 1 125 ? 14.843 4.643 -7.102 1.00 83.19 125 ASP A C 1
ATOM 926 O O . ASP A 1 125 ? 15.818 5.058 -6.469 1.00 83.19 125 ASP A O 1
ATOM 930 N N . GLN A 1 126 ? 14.657 4.985 -8.378 1.00 88.38 126 GLN A N 1
ATOM 931 C CA . GLN A 1 126 ? 15.593 5.871 -9.083 1.00 88.38 126 GLN A CA 1
ATOM 932 C C . GLN A 1 126 ? 15.296 7.357 -8.862 1.00 88.38 126 GLN A C 1
ATOM 934 O O . GLN A 1 126 ? 16.142 8.199 -9.175 1.00 88.38 126 GLN A O 1
ATOM 939 N N . THR A 1 127 ? 14.115 7.701 -8.343 1.00 76.62 127 THR A N 1
ATOM 940 C CA . THR A 1 127 ? 13.675 9.099 -8.186 1.00 76.62 127 THR A CA 1
ATOM 941 C C . THR A 1 127 ? 13.654 9.572 -6.735 1.00 76.62 127 THR A C 1
ATOM 943 O O . THR A 1 127 ? 13.614 10.779 -6.492 1.00 76.62 127 THR A O 1
ATOM 946 N N . GLY A 1 128 ? 13.695 8.643 -5.779 1.00 78.94 128 GLY A N 1
ATOM 947 C CA . GLY A 1 128 ? 13.425 8.904 -4.365 1.00 78.94 128 GLY A CA 1
ATOM 948 C C . GLY A 1 128 ? 11.940 9.149 -4.072 1.00 78.94 128 GLY A C 1
ATOM 949 O O . GLY A 1 128 ? 11.617 9.775 -3.061 1.00 78.94 128 GLY A O 1
ATOM 950 N N . GLY A 1 129 ? 11.044 8.761 -4.986 1.00 73.94 129 GLY A N 1
ATOM 951 C CA . GLY A 1 129 ? 9.612 9.022 -4.879 1.00 73.94 129 GLY A CA 1
ATOM 952 C C . GLY A 1 129 ? 8.699 8.025 -5.587 1.00 73.94 129 GLY A C 1
ATOM 953 O O . GLY A 1 129 ? 7.490 8.268 -5.627 1.00 73.94 129 GLY A O 1
ATOM 954 N N . GLU A 1 130 ? 9.217 6.924 -6.133 1.00 85.19 130 GLU A N 1
ATOM 955 C CA . GLU A 1 130 ? 8.388 5.899 -6.789 1.00 85.19 130 GLU A CA 1
ATOM 956 C C . GLU A 1 130 ? 7.500 5.159 -5.784 1.00 85.19 130 GLU A C 1
ATOM 958 O O . GLU A 1 130 ? 6.311 4.920 -6.025 1.00 85.19 130 GLU A O 1
ATOM 963 N N . THR A 1 131 ? 8.061 4.891 -4.605 1.00 87.38 131 THR A N 1
ATOM 964 C CA . THR A 1 131 ? 7.315 4.667 -3.370 1.00 87.38 131 THR A CA 1
ATOM 965 C C . THR A 1 131 ? 7.534 5.860 -2.449 1.00 87.38 131 THR A C 1
ATOM 967 O O . THR A 1 131 ? 8.600 6.465 -2.436 1.00 87.38 131 THR A O 1
ATOM 970 N N . ASN A 1 132 ? 6.492 6.307 -1.751 1.00 84.44 132 ASN A N 1
ATOM 971 C CA . ASN A 1 132 ? 6.571 7.556 -0.998 1.00 84.44 132 ASN A CA 1
ATOM 972 C C . ASN A 1 132 ? 5.546 7.649 0.126 1.00 84.44 132 ASN A C 1
ATOM 974 O O . ASN A 1 132 ? 4.513 6.973 0.140 1.00 84.44 132 ASN A O 1
ATOM 978 N N . VAL A 1 133 ? 5.834 8.572 1.041 1.00 85.06 133 VAL A N 1
ATOM 979 C CA . VAL A 1 133 ? 4.861 9.145 1.965 1.00 85.06 133 VAL A CA 1
ATOM 980 C C . VAL A 1 133 ? 4.609 10.590 1.567 1.00 85.06 133 VAL A C 1
ATOM 982 O O . VAL A 1 133 ? 5.545 11.371 1.433 1.00 85.06 133 VAL A O 1
ATOM 985 N N . ASN A 1 134 ? 3.340 10.950 1.407 1.00 82.69 134 ASN A N 1
ATOM 986 C CA . ASN A 1 134 ? 2.925 12.285 0.991 1.00 82.69 134 ASN A CA 1
ATOM 987 C C . ASN A 1 134 ? 1.724 12.772 1.800 1.00 82.69 134 ASN A C 1
ATOM 989 O O . ASN A 1 134 ? 1.032 11.987 2.449 1.00 82.69 134 ASN A O 1
ATOM 993 N N . ASN A 1 135 ? 1.454 14.076 1.733 1.00 77.69 135 ASN A N 1
ATOM 994 C CA . ASN A 1 135 ? 0.200 14.621 2.243 1.00 77.69 135 ASN A CA 1
ATOM 995 C C . ASN A 1 135 ? -0.984 13.954 1.536 1.00 77.69 135 ASN A C 1
ATOM 997 O O . ASN A 1 135 ? -0.952 13.732 0.324 1.00 77.69 135 ASN A O 1
ATOM 1001 N N . TYR A 1 136 ? -2.039 13.670 2.295 1.00 81.75 136 TYR A N 1
ATOM 1002 C CA . TYR A 1 136 ? -3.307 13.219 1.753 1.00 81.75 136 TYR A CA 1
ATOM 1003 C C . TYR A 1 136 ? -3.796 14.213 0.702 1.00 81.75 136 TYR A C 1
ATOM 1005 O O . TYR A 1 136 ? -3.856 15.422 0.932 1.00 81.75 136 TYR A O 1
ATOM 1013 N N . TYR A 1 137 ? -4.175 13.678 -0.451 1.00 85.25 137 TYR A N 1
ATOM 1014 C CA . TYR A 1 137 ? -4.799 14.427 -1.522 1.00 85.25 137 TYR A CA 1
ATOM 1015 C C . TYR A 1 137 ? -6.098 13.750 -1.932 1.00 85.25 137 TYR A C 1
ATOM 1017 O O . TYR A 1 137 ? -6.263 12.528 -1.859 1.00 85.25 137 TYR A O 1
ATOM 1025 N N . ASN A 1 138 ? -7.031 14.572 -2.398 1.00 82.62 138 ASN A N 1
ATOM 1026 C CA . ASN A 1 138 ? -8.277 14.069 -2.935 1.00 82.62 138 ASN A CA 1
ATOM 1027 C C . ASN A 1 138 ? -8.041 13.538 -4.356 1.00 82.62 138 ASN A C 1
ATOM 1029 O O . ASN A 1 138 ? -7.883 14.305 -5.304 1.00 82.62 138 ASN A O 1
ATOM 1033 N N . PHE A 1 139 ? -8.003 12.219 -4.488 1.00 89.56 139 PHE A N 1
ATOM 1034 C CA . PHE A 1 139 ? -8.125 11.498 -5.754 1.00 89.56 139 PHE A CA 1
ATOM 1035 C C . PHE A 1 139 ? -9.587 11.032 -5.889 1.00 89.56 139 PHE A C 1
ATOM 1037 O O . PHE A 1 139 ? -10.286 10.997 -4.874 1.00 89.56 139 PHE A O 1
ATOM 1044 N N . PRO A 1 140 ? -10.099 10.648 -7.077 1.00 94.69 140 PRO A N 1
ATOM 1045 C CA . PRO A 1 140 ? -11.416 10.011 -7.202 1.00 94.69 140 PRO A CA 1
ATOM 1046 C C . PRO A 1 140 ? -11.458 8.610 -6.547 1.00 94.69 140 PRO A C 1
ATOM 1048 O O . PRO A 1 140 ? -11.672 7.602 -7.221 1.00 94.69 140 PRO A O 1
ATOM 1051 N N . TRP A 1 141 ? -11.237 8.526 -5.232 1.00 96.94 141 TRP A N 1
ATOM 1052 C CA . TRP A 1 141 ? -11.384 7.318 -4.427 1.00 96.94 141 TRP A CA 1
ATOM 1053 C C . TRP A 1 141 ? -12.854 6.898 -4.435 1.00 96.94 141 TRP A C 1
ATOM 1055 O O . TRP A 1 141 ? -13.738 7.696 -4.111 1.00 96.94 141 TRP A O 1
ATOM 1065 N N . ASN A 1 142 ? -13.120 5.646 -4.804 1.00 98.00 142 ASN A N 1
ATOM 1066 C CA . ASN A 1 142 ? -14.467 5.082 -4.804 1.00 98.00 142 ASN A CA 1
ATOM 1067 C C . ASN A 1 142 ? -14.923 4.730 -3.385 1.00 98.00 142 ASN A C 1
ATOM 1069 O O . ASN A 1 142 ? -16.106 4.838 -3.071 1.00 98.00 142 ASN A O 1
ATOM 1073 N N . CYS A 1 143 ? -13.996 4.287 -2.536 1.00 98.00 143 CYS A N 1
ATOM 1074 C CA . CYS A 1 143 ? -14.270 3.881 -1.164 1.00 98.00 143 CYS A CA 1
ATOM 1075 C C . CYS A 1 143 ? -12.996 3.874 -0.320 1.00 98.00 143 CYS A C 1
ATOM 1077 O O . CYS A 1 143 ? -11.883 3.907 -0.852 1.00 98.00 143 CYS A O 1
ATOM 1079 N N . TYR A 1 144 ? -13.178 3.723 0.987 1.00 98.19 144 TYR A N 1
ATOM 1080 C CA . TYR A 1 144 ? -12.133 3.250 1.884 1.00 98.19 144 TYR A CA 1
ATOM 1081 C C . TYR A 1 144 ? -12.429 1.796 2.261 1.00 98.19 144 TYR A C 1
ATOM 1083 O O . TYR A 1 144 ? -13.586 1.443 2.506 1.00 98.19 144 TYR A O 1
ATOM 1091 N N . LEU A 1 145 ? -11.411 0.937 2.286 1.00 98.50 145 LEU A N 1
ATOM 1092 C CA . LEU A 1 145 ? -11.518 -0.366 2.940 1.00 98.50 145 LEU A CA 1
ATOM 1093 C C . LEU A 1 145 ? -10.988 -0.207 4.361 1.00 98.50 145 LEU A C 1
ATOM 1095 O O . LEU A 1 145 ? -9.815 0.110 4.551 1.00 98.50 145 LEU A O 1
ATOM 1099 N N . ARG A 1 146 ? -11.869 -0.413 5.337 1.00 97.62 146 ARG A N 1
ATOM 1100 C CA . ARG A 1 146 ? -11.624 -0.173 6.758 1.00 97.62 146 ARG A CA 1
ATOM 1101 C C . ARG A 1 146 ? -11.704 -1.476 7.534 1.00 97.62 146 ARG A C 1
ATOM 1103 O O . ARG A 1 146 ? -12.691 -2.195 7.413 1.00 97.62 146 ARG A O 1
ATOM 1110 N N . TRP A 1 147 ? -10.695 -1.777 8.339 1.00 95.12 147 TRP A N 1
ATOM 1111 C CA . TRP A 1 147 ? -10.713 -2.965 9.188 1.00 95.12 147 TRP A CA 1
ATOM 1112 C C . TRP A 1 147 ? -11.856 -2.900 10.212 1.00 95.12 147 TRP A C 1
ATOM 1114 O O . TRP A 1 147 ? -12.057 -1.858 10.838 1.00 95.12 147 TRP A O 1
ATOM 1124 N N . THR A 1 148 ? -12.616 -3.992 10.374 1.00 91.50 148 THR A N 1
ATOM 1125 C CA . THR A 1 148 ? -13.748 -4.057 11.324 1.00 91.50 148 THR A CA 1
ATOM 1126 C C . THR A 1 148 ? -13.499 -4.948 12.531 1.00 91.50 148 THR A C 1
ATOM 1128 O O . THR A 1 148 ? -14.353 -5.001 13.413 1.00 91.50 148 THR A O 1
ATOM 1131 N N . GLY A 1 149 ? -12.406 -5.713 12.540 1.00 81.88 149 GLY A N 1
ATOM 1132 C CA . GLY A 1 149 ? -12.017 -6.499 13.707 1.00 81.88 149 GLY A CA 1
ATOM 1133 C C . GLY A 1 149 ? -11.452 -5.614 14.815 1.00 81.88 149 GLY A C 1
ATOM 1134 O O . GLY A 1 149 ? -11.465 -4.384 14.709 1.00 81.88 149 GLY A O 1
ATOM 1135 N N . ASP A 1 150 ? -10.918 -6.249 15.857 1.00 72.44 150 ASP A N 1
ATOM 1136 C CA . ASP A 1 150 ? -10.220 -5.534 16.921 1.00 72.44 150 ASP A CA 1
ATOM 1137 C C . ASP A 1 150 ? -9.082 -4.733 16.294 1.00 72.44 150 ASP A C 1
ATOM 1139 O O . ASP A 1 150 ? -8.152 -5.274 15.692 1.00 72.44 150 ASP A O 1
ATOM 1143 N N . ASN A 1 151 ? -9.240 -3.417 16.342 1.00 62.34 151 ASN A N 1
ATOM 1144 C CA . ASN A 1 151 ? -8.256 -2.497 15.833 1.00 62.34 151 ASN A CA 1
ATOM 1145 C C . ASN A 1 151 ? -7.310 -2.201 16.992 1.00 62.34 151 ASN A C 1
ATOM 1147 O O . ASN A 1 151 ? -7.720 -1.590 17.977 1.00 62.34 151 ASN A O 1
ATOM 1151 N N . ASP A 1 152 ? -6.058 -2.631 16.885 1.00 60.78 152 ASP A N 1
ATOM 1152 C CA . ASP A 1 152 ? -5.019 -2.333 17.871 1.00 60.78 152 ASP A CA 1
ATOM 1153 C C . ASP A 1 152 ? -4.682 -0.835 17.933 1.00 60.78 152 ASP A C 1
ATOM 1155 O O . ASP A 1 152 ? -4.126 -0.364 18.923 1.00 60.78 152 ASP A O 1
ATOM 1159 N N . LEU A 1 153 ? -5.180 -0.047 16.973 1.00 52.94 153 LEU A N 1
ATOM 1160 C CA . LEU A 1 153 ? -5.224 1.410 17.072 1.00 52.94 153 LEU A CA 1
ATOM 1161 C C . LEU A 1 153 ? -6.210 1.930 18.134 1.00 52.94 153 LEU A C 1
ATOM 1163 O O . LEU A 1 153 ? -6.126 3.101 18.501 1.00 52.94 153 LEU A O 1
ATOM 1167 N N . GLN A 1 154 ? -7.140 1.118 18.660 1.00 35.81 154 GLN A N 1
ATOM 1168 C CA . GLN A 1 154 ? -8.061 1.535 19.737 1.00 35.81 154 GLN A CA 1
ATOM 1169 C C . GLN A 1 154 ? -7.393 1.645 21.123 1.00 35.81 154 GLN A C 1
ATOM 1171 O O . GLN A 1 154 ? -8.065 1.970 22.099 1.00 35.81 154 GLN A O 1
ATOM 1176 N N . GLY A 1 155 ? -6.067 1.484 21.203 1.00 33.72 155 GLY A N 1
ATOM 1177 C CA . GLY A 1 155 ? -5.225 2.014 22.286 1.00 33.72 155 GLY A CA 1
ATOM 1178 C C . GLY A 1 155 ? -4.306 3.177 21.869 1.00 33.72 155 GLY A C 1
ATOM 1179 O O . GLY A 1 155 ? -3.637 3.752 22.721 1.00 33.72 155 GLY A O 1
ATOM 1180 N N . GLU A 1 156 ? -4.265 3.540 20.581 1.00 37.44 156 GLU A N 1
ATOM 1181 C CA . GLU A 1 156 ? -3.345 4.535 19.997 1.00 37.44 156 GLU A CA 1
ATOM 1182 C C . GLU A 1 156 ? -4.026 5.860 19.599 1.00 37.44 156 GLU A C 1
ATOM 1184 O O . GLU A 1 156 ? -3.345 6.865 19.400 1.00 37.44 156 GLU A O 1
ATOM 1189 N N . ILE A 1 157 ? -5.363 5.910 19.528 1.00 33.78 157 ILE A N 1
ATOM 1190 C CA . ILE A 1 157 ? -6.123 7.147 19.246 1.00 33.78 157 ILE A CA 1
ATOM 1191 C C . ILE A 1 157 ? -6.310 8.075 20.467 1.00 33.78 157 ILE A C 1
ATOM 1193 O O . ILE A 1 157 ? -6.851 9.167 20.308 1.00 33.78 157 ILE A O 1
ATOM 1197 N N . ASP A 1 158 ? -5.817 7.684 21.651 1.00 31.75 158 ASP A N 1
ATOM 1198 C CA . ASP A 1 158 ? -5.692 8.533 22.854 1.00 31.75 158 ASP A CA 1
ATOM 1199 C C . ASP A 1 158 ? -4.240 8.610 23.361 1.00 31.75 158 ASP A C 1
ATOM 1201 O O . ASP A 1 158 ? -3.982 8.626 24.561 1.00 31.75 158 ASP A O 1
ATOM 1205 N N . MET A 1 159 ? -3.253 8.646 22.458 1.00 33.59 159 MET A N 1
ATOM 1206 C CA . MET A 1 159 ? -1.907 9.083 22.835 1.00 33.59 159 MET A CA 1
ATOM 1207 C C . MET A 1 159 ? -1.732 10.579 22.538 1.00 33.59 159 MET A C 1
ATOM 1209 O O . MET A 1 159 ? -1.263 10.945 21.455 1.00 33.59 159 MET A O 1
ATOM 1213 N N . PRO A 1 160 ? -2.004 11.486 23.504 1.00 30.38 160 PRO A N 1
ATOM 1214 C CA . PRO A 1 160 ? -1.140 12.647 23.615 1.00 30.38 160 PRO A CA 1
ATOM 1215 C C . PRO A 1 160 ? 0.279 12.099 23.785 1.00 30.38 160 PRO A C 1
ATOM 1217 O O . PRO A 1 160 ? 0.474 11.113 24.492 1.00 30.38 160 PRO A O 1
ATOM 1220 N N . VAL A 1 161 ? 1.265 12.705 23.127 1.00 36.22 161 VAL A N 1
ATOM 1221 C CA . VAL A 1 161 ? 2.687 12.393 23.332 1.00 36.22 161 VAL A CA 1
ATOM 1222 C C . VAL A 1 161 ? 2.959 12.158 24.827 1.00 36.22 161 VAL A C 1
ATOM 1224 O O . VAL A 1 161 ? 2.917 13.106 25.612 1.00 36.22 161 VAL A O 1
ATOM 1227 N N . LYS A 1 162 ? 3.177 10.902 25.237 1.00 30.48 162 LYS A N 1
ATOM 1228 C CA . LYS A 1 162 ? 3.531 10.529 26.615 1.00 30.48 162 LYS A CA 1
ATOM 1229 C C . LYS A 1 162 ? 4.086 9.100 26.622 1.00 30.48 162 LYS A C 1
ATOM 1231 O O . LYS A 1 162 ? 3.346 8.150 26.425 1.00 30.48 162 LYS A O 1
ATOM 1236 N N . THR A 1 163 ? 5.400 8.908 26.523 1.00 44.06 163 THR A N 1
ATOM 1237 C CA . THR A 1 163 ? 6.364 8.824 27.643 1.00 44.06 163 THR A CA 1
ATOM 1238 C C . THR A 1 163 ? 5.971 7.797 28.723 1.00 44.06 163 THR A C 1
ATOM 1240 O O . THR A 1 163 ? 5.216 8.131 29.638 1.00 44.06 163 THR A O 1
ATOM 1243 N N . ASP A 1 164 ? 6.602 6.613 28.611 1.00 26.98 164 ASP A N 1
ATOM 1244 C CA . ASP A 1 164 ? 7.133 5.728 29.681 1.00 26.98 164 ASP A CA 1
ATOM 1245 C C . ASP A 1 164 ? 6.323 4.463 30.067 1.00 26.98 164 ASP A C 1
ATOM 1247 O O . ASP A 1 164 ? 5.096 4.531 30.092 1.00 26.98 164 ASP A O 1
ATOM 1251 N N . PRO A 1 165 ? 6.969 3.313 30.424 1.00 34.06 165 PRO A N 1
ATOM 1252 C CA . PRO A 1 165 ? 8.369 3.155 30.855 1.00 34.06 165 PRO A CA 1
ATOM 1253 C C . PRO A 1 165 ? 9.246 2.117 30.109 1.00 34.06 165 PRO A C 1
ATOM 1255 O O . PRO A 1 165 ? 8.827 1.025 29.730 1.00 34.06 165 PRO A O 1
ATOM 1258 N N . ILE A 1 166 ? 10.536 2.462 30.031 1.00 42.94 166 ILE A N 1
ATOM 1259 C CA . ILE A 1 166 ? 11.706 1.571 29.940 1.00 42.94 166 ILE A CA 1
ATOM 1260 C C . ILE A 1 166 ? 11.701 0.590 31.126 1.00 42.94 166 ILE A C 1
ATOM 1262 O O . ILE A 1 166 ? 11.406 1.011 32.245 1.00 42.94 166 ILE A O 1
ATOM 1266 N N . ASN A 1 167 ? 12.146 -0.660 30.930 1.00 32.69 167 ASN A N 1
ATOM 1267 C CA . ASN A 1 167 ? 12.659 -1.455 32.046 1.00 32.69 167 ASN A CA 1
ATOM 1268 C C . ASN A 1 167 ? 14.143 -1.797 31.884 1.00 32.69 167 ASN A C 1
ATOM 1270 O O . ASN A 1 167 ? 14.579 -2.547 31.011 1.00 32.69 167 ASN A O 1
ATOM 1274 N N . TRP A 1 168 ? 14.883 -1.191 32.795 1.00 39.19 168 TRP A N 1
ATOM 1275 C CA . TRP A 1 168 ? 16.261 -1.398 33.171 1.00 39.19 168 TRP A CA 1
ATOM 1276 C C . TRP A 1 168 ? 16.220 -2.339 34.381 1.00 39.19 168 TRP A C 1
ATOM 1278 O O . TRP A 1 168 ? 15.522 -2.023 35.337 1.00 39.19 168 TRP A O 1
ATOM 1288 N N . ASP A 1 169 ? 16.959 -3.452 34.346 1.00 33.34 169 ASP A N 1
ATOM 1289 C CA . ASP A 1 169 ? 16.984 -4.497 35.394 1.00 33.34 169 ASP A CA 1
ATOM 1290 C C . ASP A 1 169 ? 15.857 -5.563 35.352 1.00 33.34 169 ASP A C 1
ATOM 1292 O O . ASP A 1 169 ? 15.404 -6.066 36.376 1.00 33.34 169 ASP A O 1
ATOM 1296 N N . GLY A 1 170 ? 15.449 -5.998 34.148 1.00 35.44 170 GLY A N 1
ATOM 1297 C CA . GLY A 1 170 ? 14.949 -7.375 33.965 1.00 35.44 170 GLY A CA 1
ATOM 1298 C C . GLY A 1 170 ? 13.437 -7.615 33.818 1.00 35.44 170 GLY A C 1
ATOM 1299 O O . GLY A 1 170 ? 12.973 -8.703 34.153 1.00 35.44 170 GLY A O 1
ATOM 1300 N N . MET A 1 171 ? 12.656 -6.682 33.264 1.00 29.14 171 MET A N 1
ATOM 1301 C CA . MET A 1 171 ? 11.239 -6.918 32.908 1.00 29.14 171 MET A CA 1
ATOM 1302 C C . MET A 1 171 ? 10.906 -6.385 31.492 1.00 29.14 171 MET A C 1
ATOM 1304 O O . MET A 1 171 ? 11.325 -5.302 31.123 1.00 29.14 171 MET A O 1
ATOM 1308 N N . ASN A 1 172 ? 10.167 -7.127 30.659 1.00 38.50 172 ASN A N 1
ATOM 1309 C CA . ASN A 1 172 ? 10.024 -6.835 29.215 1.00 38.50 172 ASN A CA 1
ATOM 1310 C C . ASN A 1 172 ? 8.824 -5.936 28.849 1.00 38.50 172 ASN A C 1
ATOM 1312 O O . ASN A 1 172 ? 7.707 -6.201 29.293 1.00 38.50 172 ASN A O 1
ATOM 1316 N N . THR A 1 173 ? 9.025 -4.962 27.944 1.00 32.97 173 THR A N 1
ATOM 1317 C CA . THR A 1 173 ? 7.969 -4.356 27.096 1.00 32.97 173 THR A CA 1
ATOM 1318 C C . THR A 1 173 ? 8.540 -3.576 25.891 1.00 32.97 173 THR A C 1
ATOM 1320 O O . THR A 1 173 ? 9.676 -3.111 25.920 1.00 32.97 173 THR A O 1
ATOM 1323 N N . THR A 1 174 ? 7.736 -3.506 24.822 1.00 42.72 174 THR A N 1
ATOM 1324 C CA . THR A 1 174 ? 7.930 -3.026 23.434 1.00 42.72 174 THR A CA 1
ATOM 1325 C C . THR A 1 174 ? 8.399 -1.567 23.268 1.00 42.72 174 THR A C 1
ATOM 1327 O O . THR A 1 174 ? 7.640 -0.646 23.562 1.00 42.72 174 THR A O 1
ATOM 1330 N N . VAL A 1 175 ? 9.607 -1.340 22.715 1.00 40.56 175 VAL A N 1
ATOM 1331 C CA . VAL A 1 175 ? 10.167 0.005 22.409 1.00 40.56 175 VAL A CA 1
ATOM 1332 C C . VAL A 1 175 ? 11.016 0.017 21.117 1.00 40.56 175 VAL A C 1
ATOM 1334 O O . VAL A 1 175 ? 12.101 0.588 21.088 1.00 40.56 175 VAL A O 1
ATOM 1337 N N . GLU A 1 176 ? 10.587 -0.618 20.024 1.00 42.72 176 GLU A N 1
ATOM 1338 C CA . GLU A 1 176 ? 11.439 -0.687 18.817 1.00 42.72 176 GLU A CA 1
ATOM 1339 C C . GLU A 1 176 ? 11.288 0.530 17.873 1.00 42.72 176 GLU A C 1
ATOM 1341 O O . GLU A 1 176 ? 12.293 1.049 17.388 1.00 42.72 176 GLU A O 1
ATOM 1346 N N . TYR A 1 177 ? 10.085 1.091 17.683 1.00 38.75 177 TYR A N 1
ATOM 1347 C CA . TYR A 1 177 ? 9.852 2.108 16.634 1.00 38.75 177 TYR A CA 1
ATOM 1348 C C . TYR A 1 177 ? 10.355 3.5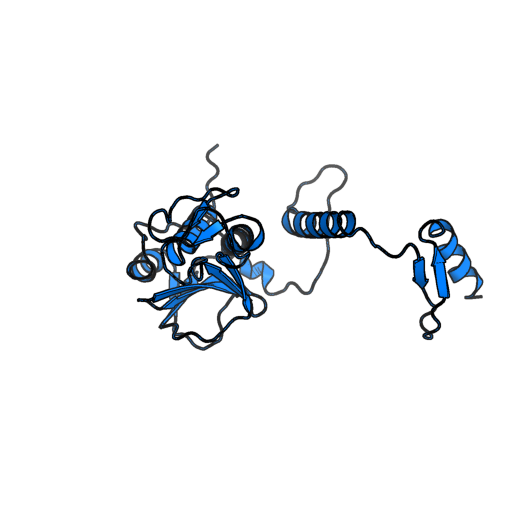18 16.957 1.00 38.75 177 TYR A C 1
ATOM 1350 O O . TYR A 1 177 ? 10.980 4.158 16.112 1.00 38.75 177 TYR A O 1
ATOM 1358 N N . ALA A 1 178 ? 10.145 4.004 18.184 1.00 39.25 178 ALA A N 1
ATOM 13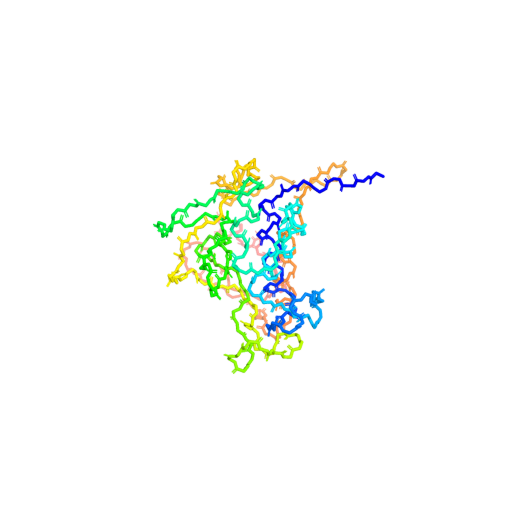59 C CA . ALA A 1 178 ? 10.655 5.316 18.593 1.00 39.25 178 ALA A CA 1
ATOM 1360 C C . ALA A 1 178 ? 12.193 5.328 18.645 1.00 39.25 178 ALA A C 1
ATOM 1362 O O . ALA A 1 178 ? 12.829 6.301 18.251 1.00 39.25 178 ALA A O 1
ATOM 1363 N N . LEU A 1 179 ? 12.799 4.216 19.074 1.00 40.28 179 LEU A N 1
ATOM 1364 C CA . LEU A 1 179 ? 14.251 4.037 19.103 1.00 40.28 179 LEU A CA 1
ATOM 1365 C C . LEU A 1 179 ? 14.851 3.990 17.695 1.00 40.28 179 LEU A C 1
ATOM 1367 O O . LEU A 1 179 ? 15.952 4.500 17.498 1.00 40.28 179 LEU A O 1
ATOM 1371 N N . GLN A 1 180 ? 14.144 3.415 16.720 1.00 43.25 180 GLN A N 1
ATOM 1372 C CA . GLN A 1 180 ? 14.604 3.345 15.335 1.00 43.25 180 GLN A CA 1
ATOM 1373 C C . GLN A 1 180 ? 14.525 4.705 14.625 1.00 43.25 180 GLN A C 1
ATOM 1375 O O . GLN A 1 180 ? 15.488 5.091 13.968 1.00 43.25 180 GLN A O 1
ATOM 1380 N N . ASP A 1 181 ? 13.452 5.478 14.827 1.00 42.88 181 ASP A N 1
ATOM 1381 C CA . ASP A 1 181 ? 13.339 6.854 14.311 1.00 42.88 181 ASP A CA 1
ATOM 1382 C C . ASP A 1 181 ? 14.369 7.798 14.958 1.00 42.88 181 ASP A C 1
ATOM 1384 O O . ASP A 1 181 ? 15.010 8.595 14.272 1.00 42.88 181 ASP A O 1
ATOM 1388 N N . ILE A 1 182 ? 14.609 7.660 16.268 1.00 42.34 182 ILE A N 1
ATOM 1389 C CA . ILE A 1 182 ? 15.661 8.411 16.968 1.00 42.34 182 ILE A CA 1
ATOM 1390 C C . ILE A 1 182 ? 17.046 8.037 16.438 1.00 42.34 182 ILE A C 1
ATOM 1392 O O . ILE A 1 182 ? 17.831 8.940 16.165 1.00 42.34 182 ILE A O 1
ATOM 1396 N N . LYS A 1 183 ? 17.356 6.743 16.261 1.00 44.44 183 LYS A N 1
ATOM 1397 C CA . LYS A 1 183 ? 18.638 6.297 15.685 1.00 44.44 183 LYS A CA 1
ATOM 1398 C C . LYS A 1 183 ? 18.831 6.829 14.272 1.00 44.44 183 LYS A C 1
ATOM 1400 O O . LYS A 1 183 ? 19.879 7.386 13.990 1.00 44.44 183 LYS A O 1
ATOM 1405 N N . HIS A 1 184 ? 17.802 6.763 13.431 1.00 43.50 184 HIS A N 1
ATOM 1406 C CA . HIS A 1 184 ? 17.873 7.268 12.063 1.00 43.50 184 HIS A CA 1
ATOM 1407 C C . HIS A 1 184 ? 18.103 8.787 12.019 1.00 43.50 184 HIS A C 1
ATOM 1409 O O . HIS A 1 184 ? 18.919 9.276 11.241 1.00 43.50 184 HIS A O 1
ATOM 1415 N N . LYS A 1 185 ? 17.460 9.544 12.918 1.00 47.34 185 LYS A N 1
ATOM 1416 C CA . LYS A 1 185 ? 17.731 10.979 13.103 1.00 47.34 185 LYS A CA 1
ATOM 1417 C C . LYS A 1 185 ? 19.136 11.241 13.655 1.00 47.34 185 LYS A C 1
ATOM 1419 O O . LYS A 1 185 ? 19.756 12.222 13.259 1.00 47.34 185 LYS A O 1
ATOM 1424 N N . LEU A 1 186 ? 19.649 10.380 14.535 1.00 46.09 186 LEU A N 1
ATOM 1425 C CA . LEU A 1 186 ? 21.007 10.467 15.076 1.00 46.09 186 LEU A CA 1
ATOM 1426 C C . LEU A 1 186 ? 22.066 10.198 13.997 1.00 46.09 186 LEU A C 1
ATOM 1428 O O . LEU A 1 186 ? 23.049 10.925 13.921 1.00 46.09 186 LEU A O 1
ATOM 1432 N N . ASP A 1 187 ? 21.835 9.210 13.134 1.00 48.84 187 ASP A N 1
ATOM 1433 C CA . ASP A 1 187 ? 22.702 8.875 12.001 1.00 48.84 187 ASP A CA 1
ATOM 1434 C C . ASP A 1 187 ? 22.655 9.977 10.932 1.00 48.84 187 ASP A C 1
ATOM 1436 O O . ASP A 1 187 ? 23.686 10.368 10.384 1.00 48.84 187 ASP A O 1
ATOM 1440 N N . ALA A 1 188 ? 21.478 10.564 10.692 1.00 43.06 188 ALA A N 1
ATOM 1441 C CA . ALA A 1 188 ? 21.325 11.737 9.832 1.00 43.06 188 ALA A CA 1
ATOM 1442 C C . ALA A 1 188 ? 22.053 12.976 10.392 1.00 43.06 188 ALA A C 1
ATOM 1444 O O . ALA A 1 188 ? 22.653 13.730 9.628 1.00 43.06 188 ALA A O 1
ATOM 1445 N N . LEU A 1 189 ? 22.054 13.167 11.719 1.00 45.66 189 LEU A N 1
ATOM 1446 C CA . LEU A 1 189 ? 22.842 14.207 12.393 1.00 45.66 189 LEU A CA 1
ATOM 1447 C C . LEU A 1 189 ? 24.347 13.907 12.357 1.00 45.66 189 LEU A C 1
ATOM 1449 O O . LEU A 1 189 ? 25.138 14.826 12.172 1.00 45.66 189 LEU A O 1
ATOM 1453 N N . GLY A 1 190 ? 24.751 12.642 12.487 1.00 48.28 190 GLY A N 1
ATOM 1454 C CA . GLY A 1 190 ? 26.149 12.212 12.378 1.00 48.28 190 GLY A CA 1
ATOM 1455 C C . GLY A 1 190 ? 26.723 12.366 10.966 1.00 48.28 190 GLY A C 1
ATOM 1456 O O . GLY A 1 190 ? 27.908 12.650 10.811 1.00 48.28 190 GLY A O 1
ATOM 1457 N N . ASN A 1 191 ? 25.875 12.252 9.941 1.00 47.12 191 ASN A N 1
ATOM 1458 C CA . ASN A 1 191 ? 26.235 12.480 8.540 1.00 47.12 191 ASN A CA 1
ATOM 1459 C C . ASN A 1 191 ? 26.124 13.956 8.110 1.00 47.12 191 ASN A C 1
ATOM 1461 O O . ASN A 1 191 ? 26.593 14.321 7.029 1.00 47.12 191 ASN A O 1
ATOM 1465 N N . ALA A 1 192 ? 25.548 14.829 8.944 1.00 41.44 192 ALA A N 1
ATOM 1466 C CA . ALA A 1 192 ? 25.541 16.266 8.712 1.00 41.44 192 ALA A CA 1
ATOM 1467 C C . ALA A 1 192 ? 26.921 16.852 9.058 1.00 41.44 192 ALA A C 1
ATOM 1469 O O . ALA A 1 192 ? 27.198 17.216 10.197 1.00 41.44 192 ALA A O 1
ATOM 1470 N N . GLN A 1 193 ? 27.795 16.988 8.057 1.00 44.69 193 GLN A N 1
ATOM 1471 C CA . GLN A 1 193 ? 29.163 17.518 8.199 1.00 44.69 193 GLN A CA 1
ATOM 1472 C C . GLN A 1 193 ? 29.283 18.970 8.722 1.00 44.69 193 GLN A C 1
ATOM 1474 O O . GLN A 1 193 ? 30.388 19.496 8.762 1.00 44.69 193 GLN A O 1
ATOM 1479 N N . ASN A 1 194 ? 28.202 19.633 9.140 1.00 48.41 194 ASN A N 1
ATOM 1480 C CA . ASN A 1 194 ? 28.245 20.987 9.700 1.00 48.41 194 ASN A CA 1
ATOM 1481 C C . ASN A 1 194 ? 27.207 21.166 10.816 1.00 48.41 194 ASN A C 1
ATOM 1483 O O . ASN A 1 194 ? 26.308 22.004 10.729 1.00 48.41 194 ASN A O 1
ATOM 1487 N N . ILE A 1 195 ? 27.319 20.369 11.877 1.00 45.41 195 ILE A N 1
ATOM 1488 C CA . ILE A 1 195 ? 26.680 20.713 13.149 1.00 45.41 195 ILE A CA 1
ATOM 1489 C C . ILE A 1 195 ? 27.502 21.855 13.758 1.00 45.41 195 ILE A C 1
ATOM 1491 O O . ILE A 1 195 ? 28.708 21.718 13.931 1.00 45.41 195 ILE A O 1
ATOM 1495 N N . SER A 1 196 ? 26.877 23.002 14.028 1.00 46.19 196 SER A N 1
ATOM 1496 C CA . SER A 1 196 ? 27.549 24.154 14.645 1.00 46.19 196 SER A CA 1
ATOM 1497 C C . SER A 1 196 ? 28.238 23.743 15.955 1.00 46.19 196 SER A C 1
ATOM 1499 O O . SER A 1 196 ? 27.570 23.258 16.866 1.00 46.19 196 SER A O 1
ATOM 1501 N N . ASP A 1 197 ? 29.542 24.016 16.097 1.00 49.88 197 ASP A N 1
ATOM 1502 C CA . ASP A 1 197 ? 30.339 23.761 17.320 1.00 49.88 197 ASP A CA 1
ATOM 1503 C C . ASP A 1 197 ? 29.895 24.598 18.538 1.00 49.88 197 ASP A C 1
ATOM 1505 O O . ASP A 1 197 ? 30.495 24.549 19.621 1.00 49.88 197 ASP A O 1
ATOM 1509 N N . LYS A 1 198 ? 28.851 25.409 18.360 1.00 46.19 198 LYS A N 1
ATOM 1510 C CA . LYS A 1 198 ? 28.344 26.372 19.324 1.00 46.19 198 LYS A CA 1
ATOM 1511 C C . LYS A 1 198 ? 26.842 26.224 19.513 1.00 46.19 198 LYS A C 1
ATOM 1513 O O . LYS A 1 198 ? 26.089 26.115 18.542 1.00 46.19 198 LYS A O 1
ATOM 1518 N N . ILE A 1 199 ? 26.430 26.268 20.776 1.00 51.75 199 ILE A N 1
ATOM 1519 C CA . ILE A 1 199 ? 25.038 26.205 21.221 1.00 51.75 199 ILE A CA 1
ATOM 1520 C C . ILE A 1 199 ? 24.659 27.563 21.807 1.00 51.75 199 ILE A C 1
ATOM 1522 O O . ILE A 1 199 ? 25.419 28.146 22.584 1.00 51.75 199 ILE A O 1
ATOM 1526 N N . TRP A 1 200 ? 23.467 28.042 21.465 1.00 47.72 200 TRP A N 1
ATOM 1527 C CA . TRP A 1 200 ? 22.863 29.227 22.066 1.00 47.72 200 TRP A CA 1
ATOM 1528 C C . TRP A 1 200 ? 21.973 28.809 23.241 1.00 47.72 200 TRP A C 1
ATOM 1530 O O . TRP A 1 200 ? 21.119 27.937 23.087 1.00 47.72 200 TRP A O 1
ATOM 1540 N N . PHE A 1 201 ? 22.159 29.414 24.413 1.00 50.31 201 PHE A N 1
ATOM 1541 C CA . PHE A 1 201 ? 21.363 29.157 25.618 1.00 50.31 201 PHE A CA 1
ATOM 1542 C C . PHE A 1 201 ? 21.007 30.476 26.307 1.00 50.31 201 PHE A C 1
ATOM 1544 O O . PHE A 1 201 ? 21.730 31.454 26.182 1.00 50.31 201 PHE A O 1
ATOM 1551 N N . GLY A 1 202 ? 19.900 30.535 27.044 1.00 45.09 202 GLY A N 1
ATOM 1552 C CA . GLY A 1 202 ? 19.469 31.781 27.673 1.00 45.09 202 GLY A CA 1
ATOM 1553 C C . GLY A 1 202 ? 18.533 31.565 28.856 1.00 45.09 202 GLY A C 1
ATOM 1554 O O . GLY A 1 202 ? 17.780 30.587 28.855 1.00 45.09 202 GLY A O 1
ATOM 1555 N N . PRO A 1 203 ? 18.543 32.448 29.873 1.00 43.78 203 PRO A N 1
ATOM 1556 C CA . PRO A 1 203 ? 17.445 32.504 30.826 1.00 43.78 203 PRO A CA 1
ATOM 1557 C C . PRO A 1 203 ? 16.149 32.851 30.074 1.00 43.78 203 PRO A C 1
ATOM 1559 O O . PRO A 1 203 ? 16.177 33.540 29.057 1.00 43.78 203 PRO A O 1
ATOM 1562 N N . GLY A 1 204 ? 14.996 32.380 30.561 1.00 43.00 204 GLY A N 1
ATOM 1563 C CA . GLY A 1 204 ? 13.680 32.536 29.909 1.00 43.00 204 GLY A CA 1
ATOM 1564 C C . GLY A 1 204 ? 13.175 33.980 29.725 1.00 43.00 204 GLY A C 1
ATOM 1565 O O . GLY A 1 204 ? 11.989 34.187 29.498 1.00 43.00 204 GLY A O 1
ATOM 1566 N N . ASN A 1 205 ? 14.054 34.977 29.841 1.00 45.69 205 ASN A N 1
ATOM 1567 C CA . ASN A 1 205 ? 13.836 36.395 29.579 1.00 45.69 205 ASN A CA 1
ATOM 1568 C C . ASN A 1 205 ? 14.238 36.823 28.148 1.00 45.69 205 ASN A C 1
ATOM 1570 O O . ASN A 1 205 ? 14.163 38.008 27.833 1.00 45.69 205 ASN A O 1
ATOM 1574 N N . GLY A 1 206 ? 14.662 35.884 27.293 1.00 45.09 206 GLY A N 1
ATOM 1575 C CA . GLY A 1 206 ? 14.938 36.126 25.871 1.00 45.09 206 GLY A CA 1
ATOM 1576 C C . GLY A 1 206 ? 16.364 36.576 25.539 1.00 45.09 206 GLY A C 1
ATOM 1577 O O . GLY A 1 206 ? 16.647 36.861 24.378 1.00 45.09 206 GLY A O 1
ATOM 1578 N N . VAL A 1 207 ? 17.276 36.622 26.515 1.00 46.00 207 VAL A N 1
ATOM 1579 C CA . VAL A 1 207 ? 18.702 36.887 26.263 1.00 46.00 207 VAL A CA 1
ATOM 1580 C C . VAL A 1 207 ? 19.402 35.575 25.909 1.00 46.00 207 VAL A C 1
ATOM 1582 O O . VAL A 1 207 ? 19.431 34.666 26.732 1.00 46.00 207 VAL A O 1
ATOM 1585 N N . LEU A 1 208 ? 19.964 35.470 24.700 1.00 43.81 208 LEU A N 1
ATOM 1586 C CA . LEU A 1 208 ? 20.700 34.289 24.233 1.00 43.81 208 LEU A CA 1
ATOM 1587 C C . LEU A 1 208 ? 22.218 34.521 24.339 1.00 43.81 208 LEU A C 1
ATOM 1589 O O . LEU A 1 208 ? 22.748 35.469 23.765 1.00 43.81 208 LEU A O 1
ATOM 1593 N N . GLU A 1 209 ? 22.909 33.646 25.063 1.00 52.06 209 GLU A N 1
ATOM 1594 C CA . GLU A 1 209 ? 24.365 33.565 25.210 1.00 52.06 209 GLU A CA 1
ATOM 1595 C C . GLU A 1 209 ? 24.907 32.383 24.369 1.00 52.06 209 GLU A C 1
ATOM 1597 O O . GLU A 1 209 ? 24.284 31.324 24.290 1.00 52.06 209 GLU A O 1
ATOM 1602 N N . GLU A 1 210 ? 26.062 32.550 23.715 1.00 49.75 210 GLU A N 1
ATOM 1603 C CA . GLU A 1 210 ? 26.705 31.515 22.884 1.00 49.75 210 GLU A CA 1
ATOM 1604 C C . GLU A 1 210 ? 27.765 30.750 23.696 1.00 49.75 210 GLU A C 1
ATOM 1606 O O . GLU A 1 210 ? 28.562 31.362 24.412 1.00 49.75 210 GLU A O 1
ATOM 1611 N N . THR A 1 211 ? 27.829 29.416 23.600 1.00 47.91 211 THR A N 1
ATOM 1612 C CA . THR A 1 211 ? 28.898 28.622 24.238 1.00 47.91 211 THR A CA 1
ATOM 1613 C C . THR A 1 211 ? 29.331 27.412 23.404 1.00 47.91 211 THR A C 1
ATOM 1615 O O . THR A 1 211 ? 28.490 26.781 22.760 1.00 47.91 211 THR A O 1
ATOM 1618 N N . PRO A 1 212 ? 30.635 27.056 23.416 1.00 47.66 212 PRO A N 1
ATOM 1619 C CA . PRO A 1 212 ? 31.146 25.862 22.743 1.00 47.66 212 PRO A CA 1
ATOM 1620 C C . PRO A 1 212 ? 30.568 24.551 23.298 1.00 47.66 212 PRO A C 1
ATOM 1622 O O . PRO A 1 212 ? 30.453 24.377 24.514 1.00 47.66 212 PRO A O 1
ATOM 1625 N N . LEU A 1 213 ? 30.292 23.590 22.408 1.00 43.59 213 LEU A N 1
ATOM 1626 C CA . LEU A 1 213 ? 29.625 22.310 22.703 1.00 43.59 213 LEU A CA 1
ATOM 1627 C C . LEU A 1 213 ? 30.286 21.497 23.842 1.00 43.59 213 LEU A C 1
ATOM 1629 O O . LEU A 1 213 ? 29.616 20.766 24.566 1.00 43.59 213 LEU A O 1
ATOM 1633 N N . TYR A 1 214 ? 31.602 21.623 24.039 1.00 43.62 214 TYR A N 1
ATOM 1634 C CA . TYR A 1 214 ? 32.349 20.834 25.028 1.00 43.62 214 TYR A CA 1
ATOM 1635 C C . TYR A 1 214 ? 32.279 21.380 26.469 1.00 43.62 214 TYR A C 1
ATOM 1637 O O . TYR A 1 214 ? 32.688 20.689 27.402 1.00 43.62 214 TYR A O 1
ATOM 1645 N N . ALA A 1 215 ? 31.742 22.587 26.684 1.00 47.28 215 ALA A N 1
ATOM 1646 C CA . ALA A 1 215 ? 31.638 23.214 28.009 1.00 47.28 215 ALA A CA 1
ATOM 1647 C C . ALA A 1 215 ? 30.343 22.846 28.779 1.00 47.28 215 ALA A C 1
ATOM 1649 O O . ALA A 1 215 ? 30.075 23.381 29.856 1.00 47.28 215 ALA A O 1
ATOM 1650 N N . LEU A 1 216 ? 29.543 21.899 28.265 1.00 46.88 216 LEU A N 1
ATOM 1651 C CA . LEU A 1 216 ? 28.216 21.516 28.785 1.00 46.88 216 LEU A CA 1
ATOM 1652 C C . LEU A 1 216 ? 28.187 21.054 30.259 1.00 46.88 216 LEU A C 1
ATOM 1654 O O . LEU A 1 216 ? 27.121 21.065 30.876 1.00 46.88 216 LEU A O 1
ATOM 1658 N N . ARG A 1 217 ? 29.325 20.668 30.856 1.00 45.62 217 ARG A N 1
ATOM 1659 C CA . ARG A 1 217 ? 29.384 20.240 32.268 1.00 45.62 217 ARG A CA 1
ATOM 1660 C C . ARG A 1 217 ? 29.173 21.380 33.275 1.00 45.62 217 ARG A C 1
ATOM 1662 O O . ARG A 1 217 ? 28.677 21.103 34.365 1.00 45.62 217 ARG A O 1
ATOM 1669 N N . ASP A 1 218 ? 29.440 22.636 32.907 1.00 50.50 218 ASP A N 1
ATOM 1670 C CA . ASP A 1 218 ? 29.416 23.772 33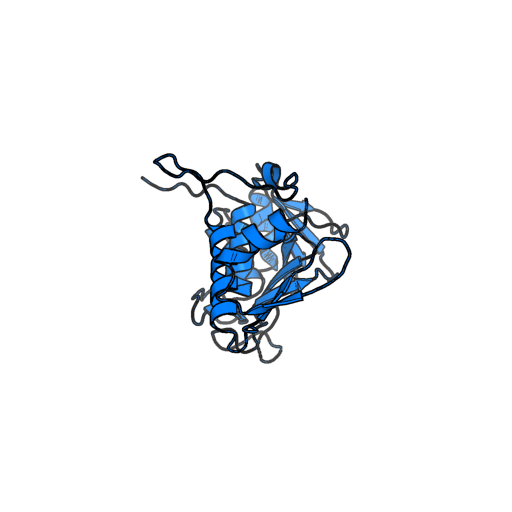.849 1.00 50.50 218 ASP A CA 1
ATOM 1671 C C . ASP A 1 218 ? 28.161 24.662 33.757 1.00 50.50 218 ASP A C 1
ATOM 1673 O O . ASP A 1 218 ? 27.925 25.513 34.621 1.00 50.50 218 ASP A O 1
ATOM 1677 N N . ILE A 1 219 ? 27.283 24.422 32.774 1.00 51.41 219 ILE A N 1
ATOM 1678 C CA . ILE A 1 219 ? 26.054 25.213 32.564 1.00 51.41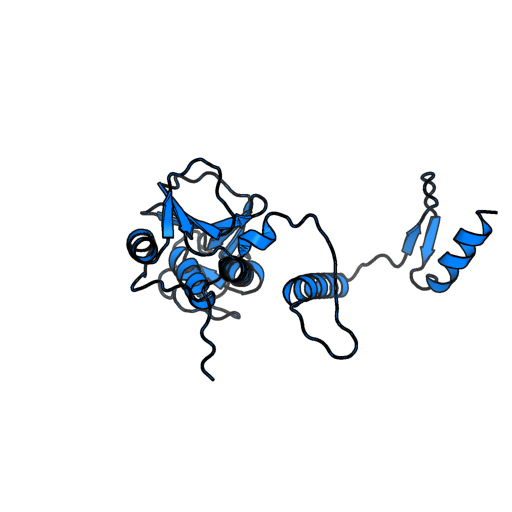 219 ILE A CA 1
ATOM 1679 C C . ILE A 1 219 ? 25.101 25.093 33.762 1.00 51.41 219 ILE A C 1
ATOM 1681 O O . ILE A 1 219 ? 24.492 26.078 34.181 1.00 51.41 219 ILE A O 1
ATOM 1685 N N . ARG A 1 220 ? 25.035 23.914 34.397 1.00 46.84 220 ARG A N 1
ATOM 1686 C CA . ARG A 1 220 ? 24.183 23.683 35.576 1.00 46.84 220 ARG A CA 1
ATOM 1687 C C . ARG A 1 220 ? 24.586 24.547 36.776 1.00 46.84 220 ARG A C 1
ATOM 1689 O O . ARG A 1 220 ? 23.726 24.932 37.563 1.00 46.84 220 ARG A O 1
ATOM 1696 N N . ASN A 1 221 ? 25.872 24.870 36.912 1.00 47.38 221 ASN A N 1
ATOM 1697 C CA . ASN A 1 221 ? 26.384 25.662 38.032 1.00 47.38 221 ASN A CA 1
ATOM 1698 C C . ASN A 1 221 ? 26.234 27.173 37.786 1.00 47.38 221 ASN A C 1
ATOM 1700 O O . ASN A 1 221 ? 25.926 27.907 38.721 1.00 47.38 221 ASN A O 1
ATOM 1704 N N . SER A 1 222 ? 26.372 27.623 36.533 1.00 52.00 222 SER A N 1
ATOM 1705 C CA . SER A 1 222 ? 26.142 29.019 36.119 1.00 52.00 222 SER A CA 1
ATOM 1706 C C . SER A 1 222 ? 24.673 29.443 36.253 1.00 52.00 222 SER A C 1
ATOM 1708 O O . SER A 1 222 ? 24.370 30.506 36.796 1.00 52.00 222 SER A O 1
ATOM 1710 N N . VAL A 1 223 ? 23.737 28.584 35.830 1.00 52.56 223 VAL A N 1
ATOM 1711 C CA . VAL A 1 223 ? 22.294 28.872 35.929 1.00 52.56 223 VAL A CA 1
ATOM 1712 C C . VAL A 1 223 ? 21.848 28.974 37.392 1.00 52.56 223 VAL A C 1
ATOM 1714 O O . VAL A 1 223 ? 21.078 29.864 37.741 1.00 52.56 223 VAL A O 1
ATOM 1717 N N . ASN A 1 224 ? 22.381 28.121 38.271 1.00 48.91 224 ASN A N 1
ATOM 1718 C CA . ASN A 1 224 ? 22.025 28.122 39.691 1.00 48.91 224 ASN A CA 1
ATOM 1719 C C . ASN A 1 224 ? 22.667 29.265 40.499 1.00 48.91 224 ASN A C 1
ATOM 1721 O O . ASN A 1 224 ? 22.133 29.627 41.546 1.00 48.91 224 ASN A O 1
ATOM 1725 N N . SER A 1 225 ? 23.791 29.841 40.052 1.00 48.03 225 SER A N 1
ATOM 1726 C CA . SER A 1 225 ? 24.427 30.975 40.741 1.00 48.03 225 SER A CA 1
ATOM 1727 C C . SER A 1 225 ? 23.809 32.328 40.375 1.00 48.03 225 SER A C 1
ATOM 1729 O O . SER A 1 225 ? 23.815 33.225 41.212 1.00 48.03 225 SER A O 1
ATOM 1731 N N . LYS A 1 226 ? 23.228 32.465 39.172 1.00 50.12 226 LYS A N 1
ATOM 1732 C CA . LYS A 1 226 ? 22.521 33.678 38.712 1.00 50.12 226 LYS A CA 1
ATOM 1733 C C . LYS A 1 226 ? 21.065 33.789 39.214 1.00 50.12 226 LYS A C 1
ATOM 1735 O O . LYS A 1 226 ? 20.428 34.809 38.978 1.00 50.12 226 LYS A O 1
ATOM 1740 N N . LEU A 1 227 ? 20.533 32.753 39.874 1.00 42.97 227 LEU A N 1
ATOM 1741 C CA . LEU A 1 227 ? 19.172 32.705 40.442 1.00 42.97 227 LEU A CA 1
ATOM 1742 C C . LEU A 1 227 ? 19.119 32.993 41.960 1.00 42.97 227 LEU A C 1
ATOM 1744 O O . LEU A 1 227 ? 18.080 32.771 42.582 1.00 42.97 227 LEU A O 1
ATOM 1748 N N . LYS A 1 228 ? 20.220 33.466 42.558 1.00 41.62 228 LYS A N 1
ATOM 1749 C CA . LYS A 1 228 ? 20.260 33.997 43.930 1.00 41.62 228 LYS A CA 1
ATOM 1750 C C . LYS A 1 228 ? 20.318 35.516 43.934 1.00 41.62 228 LYS A C 1
ATOM 1752 O O . LYS A 1 228 ? 21.036 36.066 43.071 1.00 41.62 228 LYS A O 1
#

Foldseek 3Di:
DDPLQDQALLQLLVLLCCCQQQAQEFFAPVQQQQDDSDWGYHAFQSSSVVSRVSRNFDQDPDDDLQCRCVSVVVRQWDWAAPPVDDDASWWQGDNPDHIWGDHDPQKIWGQDAGPVNHRHHGTGHPPSGSTHMDGDDDDPGGTITHGRPPHPCVVVVPDPPDDDDDDDPDDDDDDDPVVVVVVVVVVVVVPPPDDDQWDWDDDPPPDTDIDGPVVVVCVVVVVVVVVD

Radius of gyration: 22.62 Å; chains: 1; bounding box: 50×60×61 Å